Protein AF-A0A7S1DQE7-F1 (afdb_monomer)

Mean predicted aligned error: 17.87 Å

Radius of gyration: 30.28 Å; Cα contacts (8 Å, |Δi|>4): 80; chains: 1; bounding box: 98×53×82 Å

Sequence (177 aa):
MPSRPGGGSPPPPPAASGDNDQHPHKRKAGESAVDEQQQQQGCSDGQEGEAAVAEVGPVRVASVLNAELDRQHDECAAALEELATQRSTGALDAALSTIRRHFEYEEELLDRHLYPDLASGGAADGGMCGGFNADANMRTSHFADHSRIISAMEEKLAALRKGVEAEAGEASCGSGG

Foldseek 3Di:
DDDDDDDDDDDDDDDDDDDDDDDDDDDDDDDDDDDDDDDDDDPDDDDPPPPPLPPDDQDDDDDPPDPVLNVLSVVLSVLVVQCSVPVDLVSLVVSLVSLVVSLVVVLVVCCVPLVVCVVVVHDPPQDDDPNDRSPPVVSVVVNVVSVVVSVVSVVVSVVVVVVVVVVVVVVPPDDDD

Secondary structure (DSSP, 8-state):
--PPPPPPPPPPPPPP----------------------------------------PPP-PPP-S-HHHHHHHHHHHHHHHHHHHH--HHHHHHHHHHHHHHHHHHHHHHHHHT-HHHHTT-------BTTB---HHHHHHHHHHHHHHHHHHHHHHHHHHHHHHHHHHHTTS----

Nearest PDB structures (foldseek):
  1hmd-assembly1_A  TM=5.491E-01  e=1.669E+00  Themiste dyscritum

Solvent-accessible surface area (backbone atoms only — not comparable to full-atom values): 11774 Å² total; per-residue (Å²): 140,82,89,78,83,88,80,82,82,82,82,81,83,84,80,88,78,86,82,89,79,87,86,81,90,83,90,78,90,80,90,80,89,84,85,91,82,89,82,88,87,80,93,74,81,88,73,87,65,73,76,75,75,76,81,79,70,88,68,82,77,83,78,76,89,37,74,67,60,38,52,46,45,52,53,38,30,53,29,49,50,47,23,71,71,67,71,37,74,66,34,48,52,52,27,50,54,48,46,49,55,45,52,56,52,49,52,52,50,42,36,67,74,62,31,49,45,55,73,71,75,43,82,70,74,88,56,75,62,91,84,44,78,56,46,68,67,51,58,53,52,52,54,49,51,54,50,50,54,53,51,54,53,50,54,53,50,53,52,52,55,53,52,54,56,55,60,62,59,66,73,74,79,80,86,89,130

pLDDT: mean 73.22, std 20.95, range [38.75, 98.31]

Structure (mmCIF, N/CA/C/O backbone):
data_AF-A0A7S1DQE7-F1
#
_entry.id   AF-A0A7S1DQE7-F1
#
loop_
_atom_site.group_PDB
_atom_site.id
_atom_site.type_symbol
_atom_site.label_atom_id
_atom_site.label_alt_id
_atom_site.label_comp_id
_atom_site.label_asym_id
_atom_site.label_entity_id
_atom_site.label_seq_id
_atom_site.pdbx_PDB_ins_code
_atom_site.Cartn_x
_atom_site.Cartn_y
_atom_site.Cartn_z
_atom_site.occupancy
_atom_site.B_iso_or_equiv
_atom_site.auth_seq_id
_atom_site.auth_comp_id
_atom_site.auth_asym_id
_atom_site.auth_atom_id
_atom_site.pdbx_PDB_model_num
ATOM 1 N N . MET A 1 1 ? 56.346 20.154 -15.162 1.00 5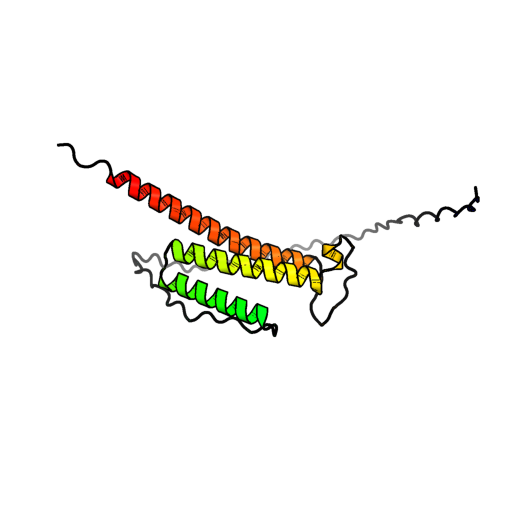2.31 1 MET A N 1
ATOM 2 C CA . MET A 1 1 ? 55.256 21.022 -15.648 1.00 52.31 1 MET A CA 1
ATOM 3 C C . MET A 1 1 ? 55.049 20.773 -17.135 1.00 52.31 1 MET A C 1
ATOM 5 O O . MET A 1 1 ? 55.938 21.126 -17.898 1.00 52.31 1 MET A O 1
ATOM 9 N N . PRO A 1 2 ? 53.946 20.136 -17.550 1.00 56.03 2 PRO A N 1
ATOM 10 C CA . PRO A 1 2 ? 53.491 20.193 -18.932 1.00 56.03 2 PRO A CA 1
ATOM 11 C C . PRO A 1 2 ? 52.238 21.072 -19.058 1.00 56.03 2 PRO A C 1
ATOM 13 O O . PRO A 1 2 ? 51.197 20.803 -18.458 1.00 56.03 2 PRO A O 1
ATOM 16 N N . SER A 1 3 ? 52.379 22.136 -19.844 1.00 55.56 3 SER A N 1
ATOM 17 C CA . SER A 1 3 ? 51.321 23.045 -20.281 1.00 55.56 3 SER A CA 1
ATOM 18 C C . SER A 1 3 ? 50.273 22.303 -21.115 1.00 55.56 3 SER A C 1
ATOM 20 O O . SER A 1 3 ? 50.630 21.594 -22.057 1.00 55.56 3 SER A O 1
ATOM 22 N N . ARG A 1 4 ? 48.981 22.495 -20.815 1.00 55.81 4 ARG A N 1
ATOM 23 C CA . ARG A 1 4 ? 47.881 22.126 -21.721 1.00 55.81 4 ARG A CA 1
ATOM 24 C C . ARG A 1 4 ? 47.351 23.373 -22.444 1.00 55.81 4 ARG A C 1
ATOM 26 O O . ARG A 1 4 ? 47.244 24.422 -21.810 1.00 55.81 4 ARG A O 1
ATOM 33 N N . PRO A 1 5 ? 47.050 23.266 -23.750 1.00 59.19 5 PRO A N 1
ATOM 34 C CA . PRO A 1 5 ? 46.593 24.372 -24.581 1.00 59.19 5 PRO A CA 1
ATOM 35 C C . PRO A 1 5 ? 45.097 24.654 -24.390 1.00 59.19 5 PRO A C 1
ATOM 37 O O . PRO A 1 5 ? 44.332 23.786 -23.968 1.00 59.19 5 PRO A O 1
ATOM 40 N N . GLY A 1 6 ? 44.716 25.896 -24.695 1.00 54.81 6 GLY A N 1
ATOM 41 C CA . GLY A 1 6 ? 43.388 26.459 -24.487 1.00 54.81 6 GLY A CA 1
ATOM 42 C C . GLY A 1 6 ? 42.266 25.748 -25.244 1.00 54.81 6 GLY A C 1
ATOM 43 O O . GLY A 1 6 ? 42.392 25.421 -26.422 1.00 54.81 6 GLY A O 1
ATOM 44 N N . GLY A 1 7 ? 41.148 25.563 -24.542 1.00 52.53 7 GLY A N 1
ATOM 45 C CA . GLY A 1 7 ? 39.843 25.260 -25.118 1.00 52.53 7 GLY A CA 1
ATOM 46 C C . GLY A 1 7 ? 39.039 26.552 -25.214 1.00 52.53 7 GLY A C 1
ATOM 47 O O . GLY A 1 7 ? 38.854 27.237 -24.210 1.00 52.53 7 GLY A O 1
ATOM 48 N N . GLY A 1 8 ? 38.634 26.907 -26.433 1.00 54.75 8 GLY A N 1
ATOM 49 C CA . GLY A 1 8 ? 37.815 28.079 -26.722 1.00 54.75 8 GLY A CA 1
ATOM 50 C C . GLY A 1 8 ? 36.423 27.992 -26.096 1.00 54.75 8 GLY A C 1
ATOM 51 O O . GLY A 1 8 ? 35.839 26.915 -25.984 1.00 54.75 8 GLY A O 1
ATOM 52 N N . SER A 1 9 ? 35.907 29.149 -25.693 1.00 66.69 9 SER A N 1
ATOM 53 C CA . SER A 1 9 ? 34.543 29.319 -25.198 1.00 66.69 9 SER A CA 1
ATOM 54 C C . SER A 1 9 ? 33.505 28.960 -26.273 1.00 66.69 9 SER A C 1
ATOM 56 O O . SER A 1 9 ? 33.704 29.311 -27.439 1.00 66.69 9 SER A O 1
ATOM 58 N N . PRO A 1 10 ? 32.384 28.312 -25.910 1.00 73.38 10 PRO A N 1
ATOM 59 C CA . PRO A 1 10 ? 31.273 28.093 -26.831 1.00 73.38 10 PRO A CA 1
ATOM 60 C C . PRO A 1 10 ? 30.532 29.411 -27.152 1.00 73.38 10 PRO A C 1
ATOM 62 O O . PRO A 1 10 ? 30.528 30.329 -26.325 1.00 73.38 10 PRO A O 1
ATOM 65 N N . PRO A 1 11 ? 29.905 29.525 -28.339 1.00 74.81 11 PRO A N 1
ATOM 66 C CA . PRO A 1 11 ? 29.109 30.692 -28.715 1.00 74.81 11 PRO A CA 1
ATOM 67 C C . PRO A 1 11 ? 27.781 30.774 -27.932 1.00 74.81 11 PRO A C 1
ATOM 69 O O . PRO A 1 11 ? 27.273 29.747 -27.475 1.00 74.81 11 PRO A O 1
ATOM 72 N N . PRO A 1 12 ? 27.200 31.981 -27.781 1.00 75.94 12 PRO A N 1
ATOM 73 C CA . PRO A 1 12 ? 25.931 32.184 -27.082 1.00 75.94 12 PRO A CA 1
ATOM 74 C C . PRO A 1 12 ? 24.7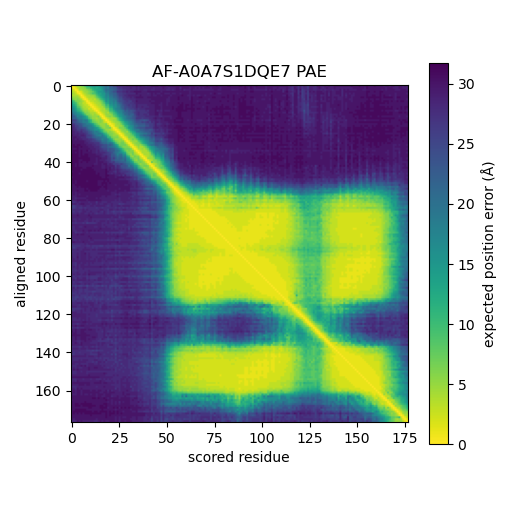23 31.645 -27.879 1.00 75.94 12 PRO A C 1
ATOM 76 O O . PRO A 1 12 ? 24.789 31.563 -29.109 1.00 75.94 12 PRO A O 1
ATOM 79 N N . PRO A 1 13 ? 23.604 31.313 -27.203 1.00 72.88 13 PRO A N 1
ATOM 80 C CA . PRO A 1 13 ? 22.373 30.882 -27.863 1.00 72.88 13 PRO A CA 1
ATOM 81 C C . PRO A 1 13 ? 21.687 32.036 -28.623 1.00 72.88 13 PRO A C 1
ATOM 83 O O . PRO A 1 13 ? 21.840 33.202 -28.243 1.00 72.88 13 PRO A O 1
ATOM 86 N N . PRO A 1 14 ? 20.909 31.737 -29.683 1.00 65.88 14 PRO A N 1
ATOM 87 C CA . PRO A 1 14 ? 20.171 32.745 -30.434 1.00 65.88 14 PRO A CA 1
ATOM 88 C C . PRO A 1 14 ? 19.017 33.349 -29.622 1.00 65.88 14 PRO A C 1
ATOM 90 O O . PRO A 1 14 ? 18.361 32.682 -28.823 1.00 65.88 14 PRO A O 1
ATOM 93 N N . ALA A 1 15 ? 18.785 34.640 -29.863 1.00 49.97 15 ALA A N 1
ATOM 94 C CA . ALA A 1 15 ? 17.770 35.460 -29.222 1.00 49.97 15 ALA A CA 1
ATOM 95 C C . ALA A 1 15 ? 16.341 34.970 -29.512 1.00 49.97 15 ALA A C 1
ATOM 97 O O . ALA A 1 15 ? 15.971 34.717 -30.659 1.00 49.97 15 ALA A O 1
ATOM 98 N N . ALA A 1 16 ? 15.525 34.919 -28.458 1.00 50.34 16 ALA A N 1
ATOM 99 C CA . ALA A 1 16 ? 14.080 34.791 -28.552 1.00 50.34 16 ALA A CA 1
ATOM 100 C C . ALA A 1 16 ? 13.5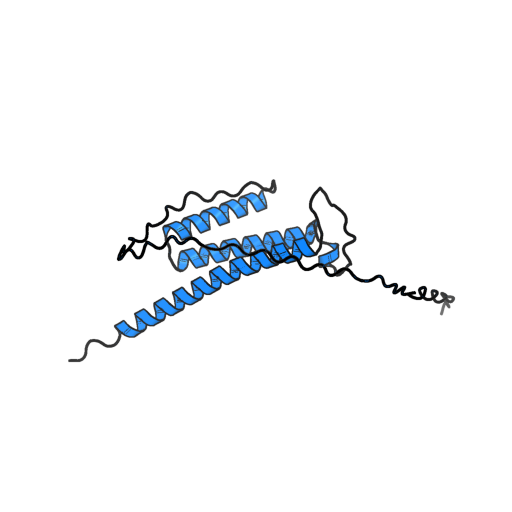03 35.992 -29.317 1.00 50.34 16 ALA A C 1
ATOM 102 O O . ALA A 1 16 ? 13.652 37.137 -28.892 1.00 50.34 16 ALA A O 1
ATOM 103 N N . SER A 1 17 ? 12.837 35.722 -30.438 1.00 53.78 17 SER A N 1
ATOM 104 C CA . SER A 1 17 ? 11.943 36.679 -31.087 1.00 53.78 17 SER A CA 1
ATOM 105 C C . SER A 1 17 ? 10.520 36.257 -30.765 1.00 53.78 17 SER A C 1
ATOM 107 O O . SER A 1 17 ? 10.066 35.199 -31.194 1.00 53.78 17 SER A O 1
ATOM 109 N N . GLY A 1 18 ? 9.860 37.060 -29.934 1.00 47.25 18 GLY A N 1
ATOM 110 C CA . GLY A 1 18 ? 8.419 37.008 -29.777 1.00 47.25 18 GLY A CA 1
ATOM 111 C C . GLY A 1 18 ? 7.752 37.578 -31.021 1.00 47.25 18 GLY A C 1
ATOM 112 O O . GLY A 1 18 ? 8.231 38.562 -31.579 1.00 47.25 18 GLY A O 1
ATOM 113 N N . ASP A 1 19 ? 6.638 36.973 -31.408 1.00 47.53 19 ASP A N 1
ATOM 114 C CA . ASP A 1 19 ? 5.695 37.578 -32.332 1.00 47.53 19 ASP A CA 1
ATOM 115 C C . ASP A 1 19 ? 4.305 37.486 -31.703 1.00 47.53 19 ASP A C 1
ATOM 117 O O . ASP A 1 19 ? 3.811 36.420 -31.329 1.00 47.53 19 ASP A O 1
ATOM 121 N N . ASN A 1 20 ? 3.770 38.671 -31.452 1.00 51.59 20 ASN A N 1
ATOM 122 C CA . ASN A 1 20 ? 2.508 38.970 -30.816 1.00 51.59 20 ASN A CA 1
ATOM 123 C C . ASN A 1 20 ? 1.641 39.554 -31.927 1.00 51.59 20 ASN A C 1
ATOM 125 O O . ASN A 1 20 ? 1.806 40.732 -32.232 1.00 51.59 20 ASN A O 1
ATOM 129 N N . ASP A 1 21 ? 0.736 38.766 -32.509 1.00 50.97 21 ASP A N 1
ATOM 130 C CA . ASP A 1 21 ? -0.254 39.293 -33.449 1.00 50.97 21 ASP A CA 1
ATOM 131 C C . ASP A 1 21 ? -1.670 38.778 -33.144 1.00 50.97 21 ASP A C 1
ATOM 133 O O . ASP A 1 21 ? -2.069 37.645 -33.407 1.00 50.97 21 ASP A O 1
ATOM 137 N N . GLN A 1 22 ? -2.386 39.659 -32.448 1.00 48.22 22 GLN A N 1
ATOM 138 C CA . GLN A 1 22 ? -3.785 40.047 -32.619 1.00 48.22 22 GLN A CA 1
ATOM 139 C C . GLN A 1 22 ? -4.609 39.280 -33.673 1.00 48.22 22 GLN A C 1
ATOM 141 O O . GLN A 1 22 ? -4.289 39.311 -34.853 1.00 48.22 22 GLN A O 1
ATOM 146 N N . HIS A 1 23 ? -5.810 38.818 -33.296 1.00 42.66 23 HIS A N 1
ATOM 147 C CA . HIS A 1 23 ? -7.024 39.156 -34.056 1.00 42.66 23 HIS A CA 1
ATOM 148 C C . HIS A 1 23 ? -8.312 39.050 -33.210 1.00 42.66 23 HIS A C 1
ATOM 150 O O . HIS A 1 23 ? -8.348 38.302 -32.231 1.00 42.66 23 HIS A O 1
ATOM 156 N N . PRO A 1 24 ? -9.370 39.819 -33.546 1.00 54.12 24 PRO A N 1
ATOM 157 C CA . PRO A 1 24 ? -10.388 40.226 -32.589 1.00 54.12 24 PRO A CA 1
ATOM 158 C C . PRO A 1 24 ? -11.819 39.733 -32.909 1.00 54.12 24 PRO A C 1
ATOM 160 O O . PRO A 1 24 ? -12.113 39.226 -33.984 1.00 54.12 24 PRO A O 1
ATOM 163 N N . HIS A 1 25 ? -12.717 39.988 -31.947 1.00 41.31 25 HIS A N 1
ATOM 164 C CA . HIS A 1 25 ? -14.184 40.110 -32.026 1.00 41.31 25 HIS A CA 1
ATOM 165 C C . HIS A 1 25 ? -15.018 38.983 -32.672 1.00 41.31 25 HIS A C 1
ATOM 167 O O . HIS A 1 25 ? -15.049 38.824 -33.888 1.00 41.31 25 HIS A O 1
ATOM 173 N N . LYS A 1 26 ? -15.929 38.403 -31.873 1.00 49.59 26 LYS A N 1
ATOM 174 C CA . LYS A 1 26 ? -17.373 38.362 -32.193 1.00 49.59 26 LYS A CA 1
ATOM 175 C C . LYS A 1 26 ? -18.202 37.998 -30.959 1.00 49.59 26 LYS A C 1
ATOM 177 O O . LYS A 1 26 ? -18.242 36.857 -30.518 1.00 49.59 26 LYS A O 1
ATOM 182 N N . ARG A 1 27 ? -18.890 39.008 -30.422 1.00 51.44 27 ARG A N 1
ATOM 183 C CA . ARG A 1 27 ? -20.041 38.848 -29.530 1.00 51.44 27 ARG A CA 1
ATOM 184 C C . ARG A 1 27 ? -21.235 38.439 -30.390 1.00 51.44 27 ARG A C 1
ATOM 186 O O . ARG A 1 27 ? -21.495 39.098 -31.397 1.00 51.44 27 ARG A O 1
ATOM 193 N N . LYS A 1 28 ? -21.998 37.433 -29.974 1.00 49.72 28 LYS A N 1
ATOM 194 C CA . LYS A 1 28 ? -23.401 37.328 -30.375 1.00 49.72 28 LYS A CA 1
ATOM 195 C C . LYS A 1 28 ? -24.220 36.819 -29.198 1.00 49.72 28 LYS A C 1
ATOM 197 O O . LYS A 1 28 ? -24.040 35.696 -28.745 1.00 49.72 28 LYS A O 1
ATOM 202 N N . ALA A 1 29 ? -25.054 37.722 -28.698 1.00 45.94 29 ALA A N 1
ATOM 203 C CA . ALA A 1 29 ? -26.150 37.443 -27.794 1.00 45.94 29 ALA A CA 1
ATOM 204 C C . ALA A 1 29 ? -27.163 36.508 -28.470 1.00 45.94 29 ALA A C 1
ATOM 206 O O . ALA A 1 29 ? -27.346 36.556 -29.690 1.00 45.94 29 ALA A O 1
ATOM 207 N N . GLY A 1 30 ? -27.816 35.691 -27.655 1.00 39.59 30 GLY A N 1
ATOM 208 C CA . GLY A 1 30 ? -28.917 34.823 -28.042 1.00 39.59 30 GLY A CA 1
ATOM 209 C C . GLY A 1 30 ? -29.654 34.376 -26.790 1.00 39.59 30 GLY A C 1
ATOM 210 O O . GLY A 1 30 ? -29.395 33.297 -26.273 1.00 39.59 30 GLY A O 1
ATOM 211 N N . GLU A 1 31 ? -30.515 35.254 -26.283 1.00 46.06 31 GLU A N 1
ATOM 212 C CA . GLU A 1 31 ? -31.580 34.924 -25.338 1.00 46.06 31 GLU A CA 1
ATOM 213 C C . GLU A 1 31 ? -32.556 33.922 -25.974 1.00 46.06 31 GLU A C 1
ATOM 215 O O . GLU A 1 31 ? -32.979 34.098 -27.118 1.00 46.06 31 GLU A O 1
ATOM 220 N N . SER A 1 32 ? -32.966 32.905 -25.218 1.00 40.19 32 SER A N 1
ATOM 221 C CA . SER A 1 32 ? -34.330 32.365 -25.263 1.00 40.19 32 SER A CA 1
ATOM 222 C C . SER A 1 32 ? -34.618 31.607 -23.974 1.00 40.19 32 SER A C 1
ATOM 224 O O . SER A 1 32 ? -33.985 30.603 -23.661 1.00 40.19 32 SER A O 1
ATOM 226 N N . ALA A 1 33 ? -35.565 32.164 -23.230 1.00 46.16 33 ALA A N 1
ATOM 227 C CA . ALA A 1 33 ? -36.211 31.602 -22.061 1.00 46.16 33 ALA A CA 1
ATOM 228 C C . ALA A 1 33 ? -37.347 30.647 -22.465 1.00 46.16 33 ALA A C 1
ATOM 230 O O . ALA A 1 33 ? -38.048 30.934 -23.433 1.00 46.16 33 ALA A O 1
ATOM 231 N N . VAL A 1 34 ? -37.523 29.573 -21.689 1.00 48.62 34 VAL A N 1
ATOM 232 C CA . VAL A 1 34 ? -38.774 28.865 -21.313 1.00 48.62 34 VAL A CA 1
ATOM 233 C C . VAL A 1 34 ? -38.340 27.806 -20.281 1.00 48.62 34 VAL A C 1
ATOM 235 O O . VAL A 1 34 ? -37.498 26.976 -20.603 1.00 48.62 34 VAL A O 1
ATOM 238 N N . ASP A 1 35 ? -38.572 27.936 -18.977 1.00 41.78 35 ASP A N 1
ATOM 239 C CA . ASP A 1 35 ? -39.809 28.004 -18.175 1.00 41.78 35 ASP A CA 1
ATOM 240 C C . ASP A 1 35 ? -40.445 26.629 -17.852 1.00 41.78 35 ASP A C 1
ATOM 242 O O . ASP A 1 35 ? -40.767 25.848 -18.741 1.00 41.78 35 ASP A O 1
ATOM 246 N N . GLU A 1 36 ? -40.531 26.397 -16.534 1.00 44.53 36 GLU A N 1
ATOM 247 C CA . GLU A 1 36 ? -41.373 25.514 -15.703 1.00 44.53 36 GLU A CA 1
ATOM 248 C C . GLU A 1 36 ? -41.708 24.057 -16.086 1.00 44.53 36 GLU A C 1
ATOM 250 O O . GLU A 1 36 ? -42.421 23.774 -17.040 1.00 44.53 36 GLU A O 1
ATOM 255 N N . GLN A 1 37 ? -41.354 23.128 -15.179 1.00 47.62 37 GLN A N 1
ATOM 256 C CA . GLN A 1 37 ? -42.299 22.393 -14.300 1.00 47.62 37 GLN A CA 1
ATOM 257 C C . GLN A 1 37 ? -41.500 21.453 -13.369 1.00 47.62 37 GLN A C 1
ATOM 259 O O . GLN A 1 37 ? -40.795 20.556 -13.814 1.00 47.62 37 GLN A O 1
ATOM 264 N N . GLN A 1 38 ? -41.382 21.762 -12.074 1.00 48.22 38 GLN A N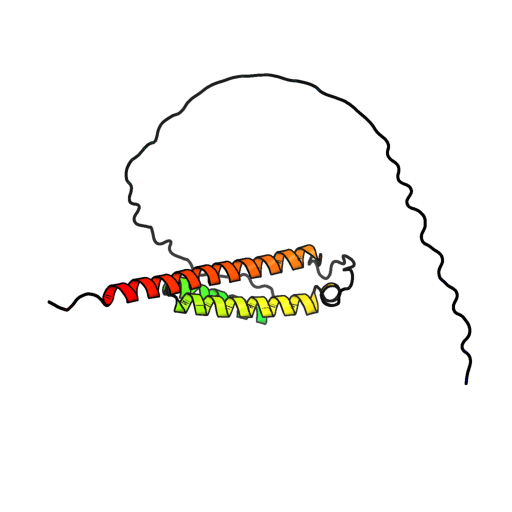 1
ATOM 265 C CA . GLN A 1 38 ? -42.219 21.219 -10.992 1.00 48.22 38 GLN A CA 1
ATOM 266 C C . GLN A 1 38 ? -42.395 19.690 -11.011 1.00 48.22 38 GLN A C 1
ATOM 268 O O . GLN A 1 38 ? -43.331 19.168 -11.606 1.00 48.22 38 GLN A O 1
ATOM 273 N N . GLN A 1 39 ? -41.594 18.996 -10.197 1.00 48.31 39 GLN A N 1
ATOM 274 C CA . GLN A 1 39 ? -42.119 17.890 -9.398 1.00 48.31 39 GLN A CA 1
ATOM 275 C C . GLN A 1 39 ? -41.439 17.872 -8.024 1.00 48.31 39 GLN A C 1
ATOM 277 O O . GLN A 1 39 ? -40.333 17.379 -7.831 1.00 48.31 39 GLN A O 1
ATOM 282 N N . GLN A 1 40 ? -42.128 18.501 -7.072 1.00 45.53 40 GLN A N 1
ATOM 283 C CA . GLN A 1 40 ? -42.016 18.199 -5.652 1.00 45.53 40 GLN A CA 1
ATOM 284 C C . GLN A 1 40 ? -42.519 16.768 -5.434 1.00 45.53 40 GLN A C 1
ATOM 286 O O . GLN A 1 40 ? -43.568 16.436 -5.976 1.00 45.53 40 GLN A O 1
ATOM 291 N N . GLN A 1 41 ? -41.834 15.973 -4.612 1.00 44.81 41 GLN A N 1
ATOM 292 C CA . GLN A 1 41 ? -42.409 15.220 -3.482 1.00 44.81 41 GLN A CA 1
ATOM 293 C C . GLN A 1 41 ? -41.474 14.094 -3.054 1.00 44.81 41 GLN A C 1
ATOM 295 O O . GLN A 1 41 ? -41.101 13.241 -3.852 1.00 44.81 41 GLN A O 1
ATOM 300 N N . GLY A 1 42 ? -41.148 14.081 -1.763 1.00 38.75 42 GLY A N 1
ATOM 301 C CA . GLY A 1 42 ? -40.471 12.952 -1.141 1.00 38.75 42 GLY A CA 1
ATOM 302 C C . GLY A 1 42 ? -39.738 13.274 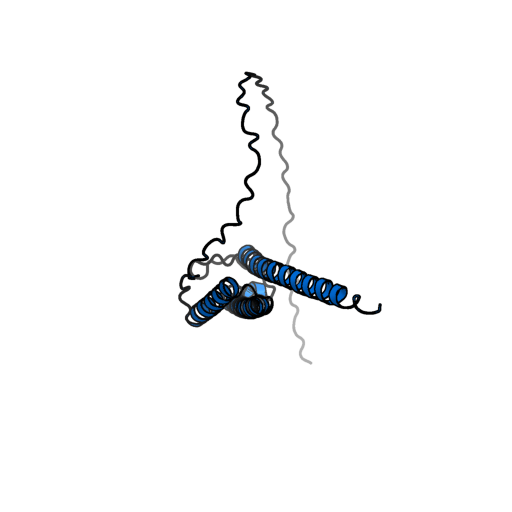0.151 1.00 38.75 42 GLY A C 1
ATOM 303 O O . GLY A 1 42 ? -38.644 12.767 0.357 1.00 38.75 42 GLY A O 1
ATOM 304 N N . CYS A 1 43 ? -40.312 14.103 1.027 1.00 43.75 43 CYS A N 1
ATOM 305 C CA . CYS A 1 43 ? -39.974 14.030 2.445 1.00 43.75 43 CYS A CA 1
ATOM 306 C C . CYS A 1 43 ? -40.604 12.726 2.949 1.00 43.75 43 CYS A C 1
ATOM 308 O O . CYS A 1 43 ? -41.822 12.648 3.105 1.00 43.75 43 CYS A O 1
ATOM 310 N N . SER A 1 44 ? -39.802 11.684 3.127 1.00 45.19 44 SER A N 1
ATOM 311 C CA . SER A 1 44 ? -40.214 10.493 3.861 1.00 45.19 44 SER A CA 1
ATOM 312 C C . SER A 1 44 ? -39.252 10.296 5.018 1.00 45.19 44 SER A C 1
ATOM 314 O O . SER A 1 44 ? -38.078 9.983 4.841 1.00 45.19 44 SER A O 1
ATOM 316 N N . ASP A 1 45 ? -39.802 10.621 6.183 1.00 43.12 45 ASP A N 1
ATOM 317 C CA . ASP A 1 45 ? -39.542 10.062 7.500 1.00 43.12 45 ASP A CA 1
ATOM 318 C C . ASP A 1 45 ? -38.745 8.752 7.516 1.00 43.12 45 ASP A C 1
ATOM 320 O O . ASP A 1 45 ? -39.098 7.780 6.850 1.00 43.12 45 ASP A O 1
ATOM 324 N N . GLY A 1 46 ? -37.739 8.732 8.392 1.00 49.28 46 GLY A N 1
ATOM 325 C CA . GLY A 1 46 ? -37.568 7.632 9.334 1.00 49.28 46 GLY A CA 1
ATOM 326 C C . GLY A 1 46 ? -37.403 6.248 8.728 1.00 49.28 46 GLY A C 1
ATOM 327 O O . GLY A 1 46 ? -38.224 5.367 8.964 1.00 49.28 46 GLY A O 1
ATOM 328 N N . GLN A 1 47 ? -36.282 6.018 8.053 1.00 43.72 47 GLN A N 1
ATOM 329 C CA . GLN A 1 47 ? -35.705 4.684 8.045 1.00 43.72 47 GLN A CA 1
ATOM 330 C C . GLN A 1 47 ? -34.333 4.789 8.695 1.00 43.72 47 GLN A C 1
ATOM 332 O O . GLN A 1 47 ? -33.350 5.175 8.062 1.00 43.72 47 GLN A O 1
ATOM 337 N N . GLU A 1 48 ? -34.293 4.483 9.994 1.00 48.28 48 GLU A N 1
ATOM 338 C CA . GLU A 1 48 ? -33.097 3.974 10.655 1.00 48.28 48 GLU A CA 1
ATOM 339 C C . GLU A 1 48 ? -32.712 2.706 9.892 1.00 48.28 48 GLU A C 1
ATOM 341 O O . GLU A 1 48 ? -33.148 1.597 10.191 1.00 48.28 48 GLU A O 1
ATOM 346 N N . GLY A 1 49 ? -32.001 2.907 8.784 1.00 42.28 49 GLY A N 1
ATOM 347 C CA . GLY A 1 49 ? -31.398 1.842 8.024 1.00 42.28 49 GLY A CA 1
ATOM 348 C C . GLY A 1 49 ? -30.364 1.233 8.939 1.00 42.28 49 GLY A C 1
ATOM 349 O O . GLY A 1 49 ? -29.281 1.793 9.100 1.00 42.28 49 GLY A O 1
ATOM 350 N N . GLU A 1 50 ? -30.738 0.119 9.566 1.00 51.28 50 GLU A N 1
ATOM 351 C CA . GLU A 1 50 ? -29.815 -0.906 10.020 1.00 51.28 50 GLU A CA 1
ATOM 352 C C . GLU A 1 50 ? -28.670 -0.929 9.007 1.00 51.28 50 GLU A C 1
ATOM 354 O O . GLU A 1 50 ? -28.903 -1.185 7.822 1.00 51.28 50 GLU A O 1
ATOM 359 N N . ALA A 1 51 ? -27.488 -0.472 9.431 1.00 53.94 51 ALA A N 1
ATOM 360 C CA . ALA A 1 51 ? -26.364 -0.277 8.537 1.00 53.94 51 ALA A CA 1
ATOM 361 C C . ALA A 1 51 ? -26.026 -1.646 7.959 1.00 53.94 51 ALA A C 1
ATOM 363 O O . ALA A 1 51 ? -25.366 -2.447 8.619 1.00 53.94 51 ALA A O 1
ATOM 364 N N . ALA A 1 52 ? -26.548 -1.925 6.762 1.00 52.78 52 ALA A N 1
ATOM 365 C CA . ALA A 1 52 ? -26.310 -3.163 6.061 1.00 52.78 52 ALA A CA 1
ATOM 366 C C . ALA A 1 52 ? -24.797 -3.289 5.957 1.00 52.78 52 ALA A C 1
ATOM 368 O O . ALA A 1 52 ? -24.132 -2.498 5.281 1.00 52.78 52 ALA A O 1
ATOM 369 N N . VAL A 1 53 ? -24.253 -4.229 6.721 1.00 58.91 53 VAL A N 1
ATOM 370 C CA . VAL A 1 53 ? -22.841 -4.548 6.689 1.00 58.91 53 VAL A CA 1
ATOM 371 C C . VAL A 1 53 ? -22.610 -5.079 5.286 1.00 58.91 53 VAL A C 1
ATOM 373 O O . VAL A 1 53 ? -23.009 -6.197 4.980 1.00 58.91 53 VAL A O 1
ATOM 376 N N . ALA A 1 54 ? -22.068 -4.240 4.404 1.00 62.66 54 ALA A N 1
ATOM 377 C CA . ALA A 1 54 ? -21.726 -4.666 3.062 1.00 62.66 54 ALA A CA 1
ATOM 378 C C . ALA A 1 54 ? -20.799 -5.878 3.198 1.00 62.66 54 ALA A C 1
ATOM 380 O O . ALA A 1 54 ? -19.723 -5.778 3.793 1.00 62.66 54 ALA A O 1
ATOM 381 N N . GLU A 1 55 ? -21.260 -7.025 2.707 1.00 64.19 55 GLU A N 1
ATOM 382 C CA . GLU A 1 55 ? -20.442 -8.223 2.576 1.00 64.19 55 GLU A CA 1
ATOM 383 C C . GLU A 1 55 ? -19.260 -7.858 1.674 1.00 64.19 55 GLU A C 1
ATOM 385 O O . GLU A 1 55 ? -19.422 -7.579 0.482 1.00 64.19 55 GLU A O 1
ATOM 390 N N . VAL A 1 56 ? -18.069 -7.779 2.266 1.00 70.19 56 VAL A N 1
ATOM 391 C CA . VAL A 1 56 ? -16.839 -7.531 1.519 1.00 70.19 56 VAL A CA 1
ATOM 392 C C . VAL A 1 56 ? -16.448 -8.861 0.890 1.00 70.19 56 VAL A C 1
ATOM 394 O O . VAL A 1 56 ? -16.060 -9.795 1.586 1.00 70.19 56 VAL A O 1
ATOM 397 N N . GLY A 1 57 ? -16.621 -8.965 -0.428 1.00 75.19 57 GLY A N 1
ATOM 398 C CA . GLY A 1 57 ? -16.176 -10.128 -1.192 1.00 75.19 57 GLY A CA 1
ATOM 399 C C . GLY A 1 57 ? -14.647 -10.286 -1.174 1.00 75.19 57 GLY A C 1
ATOM 400 O O . GLY A 1 57 ? -13.939 -9.363 -0.770 1.00 75.19 57 GLY A O 1
ATOM 401 N N . PRO A 1 58 ? -14.128 -11.437 -1.638 1.00 82.50 58 PRO A N 1
ATOM 402 C CA . PRO A 1 58 ? -12.692 -11.699 -1.655 1.00 82.50 58 PRO A CA 1
ATOM 403 C C . PRO A 1 58 ? -11.949 -10.647 -2.484 1.00 82.50 58 PRO A C 1
ATOM 405 O O . PRO A 1 58 ? -12.365 -10.313 -3.601 1.00 82.50 58 PRO A O 1
ATOM 408 N N . VAL A 1 59 ? -10.835 -10.154 -1.950 1.00 86.44 59 VAL A N 1
ATOM 409 C CA . VAL A 1 59 ? -9.987 -9.165 -2.616 1.00 86.44 59 VAL A CA 1
ATOM 410 C C . VAL A 1 59 ? -9.064 -9.917 -3.567 1.00 86.44 59 VAL A C 1
ATOM 412 O O . VAL A 1 59 ? -8.313 -10.800 -3.166 1.00 86.44 59 VAL A O 1
ATOM 415 N N . ARG A 1 60 ? -9.121 -9.594 -4.861 1.00 87.12 60 ARG A N 1
ATOM 416 C CA . ARG A 1 60 ? -8.242 -10.192 -5.874 1.00 87.12 60 ARG A CA 1
ATOM 417 C C . ARG A 1 60 ? -7.567 -9.102 -6.680 1.00 87.12 60 ARG A C 1
ATOM 419 O O . ARG A 1 60 ? -8.244 -8.242 -7.241 1.00 87.12 60 ARG A O 1
ATOM 426 N N . VAL A 1 61 ? -6.247 -9.183 -6.767 1.00 89.19 61 VAL A N 1
ATOM 427 C CA . VAL A 1 61 ? -5.426 -8.288 -7.581 1.00 89.19 61 VAL A CA 1
ATOM 428 C C . VAL A 1 61 ? -5.002 -9.037 -8.843 1.00 89.19 61 VAL A C 1
ATOM 430 O O . VAL A 1 61 ? -4.723 -10.235 -8.805 1.00 89.19 61 VAL A O 1
ATOM 433 N N . ALA A 1 62 ? -5.022 -8.358 -9.988 1.00 91.44 62 ALA A N 1
ATOM 434 C CA . ALA A 1 62 ? -4.560 -8.946 -11.240 1.00 91.44 62 ALA A CA 1
ATOM 435 C C . ALA A 1 62 ? -3.029 -9.086 -11.235 1.00 91.44 62 ALA A C 1
ATOM 437 O O . ALA A 1 62 ? -2.332 -8.207 -10.733 1.00 91.44 62 ALA A O 1
ATOM 438 N N . SER A 1 63 ? -2.515 -10.167 -11.831 1.00 93.44 63 SER A N 1
ATOM 439 C CA . SER A 1 63 ? -1.067 -10.360 -11.974 1.00 93.44 63 SER A CA 1
ATOM 440 C C . SER A 1 63 ? -0.453 -9.285 -12.873 1.00 93.44 63 SER A C 1
ATOM 442 O O . SER A 1 63 ? -0.993 -8.965 -13.936 1.00 93.44 63 SER A O 1
ATOM 444 N N . VAL A 1 64 ? 0.708 -8.778 -12.460 1.00 92.69 64 VAL A N 1
ATOM 445 C CA . VAL A 1 64 ? 1.535 -7.812 -13.198 1.00 92.69 64 VAL A CA 1
ATOM 446 C C . VAL A 1 64 ? 2.735 -8.476 -13.879 1.00 92.69 64 VAL A C 1
ATOM 448 O O . VAL A 1 64 ? 3.662 -7.801 -14.321 1.00 92.69 64 VAL A O 1
ATOM 451 N N . LEU A 1 65 ? 2.721 -9.811 -13.989 1.00 92.69 65 LEU A N 1
ATOM 452 C CA . LEU A 1 65 ? 3.775 -10.624 -14.610 1.00 92.69 65 LEU A CA 1
ATOM 453 C C . LEU A 1 65 ? 5.158 -10.457 -13.953 1.00 92.69 65 LEU A C 1
ATOM 455 O O . LEU A 1 65 ? 6.188 -10.752 -14.562 1.00 92.69 65 LEU A O 1
ATOM 459 N N . ASN A 1 66 ? 5.179 -10.027 -12.693 1.00 93.06 66 ASN A N 1
ATOM 460 C CA . ASN A 1 66 ? 6.353 -10.013 -11.836 1.00 93.06 66 ASN A CA 1
ATOM 461 C C . ASN A 1 66 ? 6.027 -10.844 -10.595 1.00 93.06 66 ASN A C 1
ATOM 463 O O . ASN A 1 66 ? 5.208 -10.438 -9.779 1.00 93.06 66 ASN A O 1
ATOM 467 N N . ALA A 1 67 ? 6.680 -11.999 -10.457 1.00 95.44 67 ALA A N 1
ATOM 468 C CA . ALA A 1 67 ? 6.353 -12.973 -9.416 1.00 95.44 67 ALA A CA 1
ATOM 469 C C . ALA A 1 67 ? 6.484 -12.419 -7.987 1.00 95.44 67 ALA A C 1
ATOM 471 O O . ALA A 1 67 ? 5.757 -12.853 -7.098 1.00 95.44 67 ALA A O 1
ATOM 472 N N . GLU A 1 68 ? 7.398 -11.474 -7.759 1.00 96.56 68 GLU A N 1
ATOM 473 C CA . GLU A 1 68 ? 7.574 -10.864 -6.441 1.00 96.56 68 GLU A CA 1
ATOM 474 C C . GLU A 1 68 ? 6.499 -9.808 -6.161 1.00 96.56 68 GLU A C 1
ATOM 476 O O . GLU A 1 68 ? 5.948 -9.796 -5.063 1.00 96.56 68 GLU A O 1
ATOM 481 N N . LEU A 1 69 ? 6.139 -8.979 -7.149 1.00 95.75 69 LEU A N 1
ATOM 482 C CA . LEU A 1 69 ? 5.014 -8.046 -7.006 1.00 95.75 69 LEU A CA 1
ATOM 483 C C . LEU A 1 69 ? 3.686 -8.792 -6.851 1.00 95.75 69 LEU A C 1
ATOM 485 O O . LEU A 1 69 ? 2.896 -8.445 -5.983 1.00 95.75 69 LEU A O 1
ATOM 489 N N . ASP A 1 70 ? 3.473 -9.864 -7.614 1.00 97.25 70 ASP A N 1
ATOM 490 C CA . ASP A 1 70 ? 2.278 -10.705 -7.503 1.00 97.25 70 ASP A CA 1
ATOM 491 C C . ASP A 1 70 ? 2.162 -11.332 -6.107 1.00 97.25 70 ASP A C 1
ATOM 493 O O . ASP A 1 70 ? 1.100 -11.281 -5.490 1.00 97.25 70 ASP A O 1
ATOM 497 N N . ARG A 1 71 ? 3.273 -11.839 -5.554 1.00 97.75 71 ARG A N 1
ATOM 498 C CA . ARG A 1 71 ? 3.313 -12.334 -4.171 1.00 97.75 71 ARG A CA 1
ATOM 499 C C . ARG A 1 71 ? 2.944 -11.243 -3.165 1.00 97.75 71 ARG A C 1
ATOM 501 O O . ARG A 1 71 ? 2.181 -11.498 -2.237 1.00 97.75 71 ARG A O 1
ATOM 508 N N . GLN A 1 72 ? 3.482 -10.035 -3.323 1.00 97.88 72 GLN A N 1
ATOM 509 C CA . GLN A 1 72 ? 3.169 -8.921 -2.425 1.00 97.88 72 GLN A CA 1
ATOM 510 C C . GLN A 1 72 ? 1.717 -8.444 -2.567 1.00 97.88 72 GLN A C 1
ATOM 512 O O . GLN A 1 72 ? 1.104 -8.083 -1.562 1.00 97.88 72 GLN A O 1
ATOM 517 N N . HIS A 1 73 ? 1.137 -8.490 -3.769 1.00 98.12 73 HIS A N 1
ATOM 518 C CA . HIS A 1 73 ? -0.283 -8.223 -3.982 1.00 98.12 73 HIS A CA 1
ATOM 519 C C . HIS A 1 73 ? -1.169 -9.230 -3.244 1.00 98.12 73 HIS A C 1
ATOM 521 O O . HIS A 1 73 ? -2.130 -8.819 -2.592 1.00 98.12 73 HIS A O 1
ATOM 527 N N . ASP A 1 74 ? -0.828 -10.520 -3.287 1.00 96.88 74 ASP A N 1
ATOM 528 C CA . ASP A 1 74 ? -1.541 -11.558 -2.534 1.00 96.88 74 ASP A CA 1
ATOM 529 C C . ASP A 1 74 ? -1.429 -11.326 -1.016 1.00 96.88 74 ASP A C 1
ATOM 531 O O . ASP A 1 74 ? -2.417 -11.439 -0.288 1.00 96.88 74 ASP A O 1
ATOM 535 N N . GLU A 1 75 ? -0.248 -10.932 -0.527 1.00 97.75 75 GLU A N 1
ATOM 536 C CA . GLU A 1 75 ? -0.035 -10.571 0.883 1.00 97.75 75 GLU A CA 1
ATOM 537 C C . GLU A 1 75 ? -0.874 -9.343 1.293 1.00 97.75 75 GLU A C 1
ATOM 539 O O . GLU A 1 75 ? -1.476 -9.335 2.371 1.00 97.75 75 GLU A O 1
ATOM 544 N N . CYS A 1 76 ? -0.967 -8.321 0.434 1.00 97.88 76 CYS A N 1
ATOM 545 C CA . CYS A 1 76 ? -1.816 -7.148 0.662 1.00 97.88 76 CYS A CA 1
ATOM 546 C C . CYS A 1 76 ? -3.306 -7.511 0.662 1.00 97.88 76 CYS A C 1
ATOM 548 O O . CYS A 1 76 ? -4.045 -7.056 1.537 1.00 97.88 76 CYS A O 1
ATOM 550 N N . ALA A 1 77 ? -3.749 -8.341 -0.286 1.00 96.50 77 ALA A N 1
ATOM 551 C CA . ALA A 1 77 ? -5.127 -8.810 -0.367 1.00 96.50 77 ALA A CA 1
ATOM 552 C C . ALA A 1 77 ? -5.526 -9.573 0.903 1.00 96.50 77 ALA A C 1
ATOM 554 O O . ALA A 1 77 ? -6.532 -9.235 1.524 1.00 96.50 77 ALA A O 1
ATOM 555 N N . ALA A 1 78 ? -4.686 -10.509 1.356 1.00 96.25 78 ALA A N 1
ATOM 556 C CA . ALA A 1 78 ? -4.916 -11.254 2.592 1.00 96.25 78 ALA A CA 1
ATOM 557 C C . ALA A 1 78 ? -4.998 -10.334 3.824 1.00 96.25 78 ALA A C 1
ATOM 559 O O . ALA A 1 78 ? -5.869 -10.506 4.675 1.00 96.25 78 ALA A O 1
ATOM 560 N N . ALA A 1 79 ? -4.133 -9.318 3.917 1.00 96.75 79 ALA A N 1
ATOM 561 C CA . ALA A 1 79 ? -4.169 -8.372 5.031 1.00 96.75 79 ALA A CA 1
ATOM 562 C C . ALA A 1 79 ? -5.438 -7.494 5.027 1.00 96.75 79 ALA A C 1
ATOM 564 O O . ALA A 1 79 ? -5.984 -7.185 6.089 1.00 96.75 79 ALA A O 1
ATOM 565 N N . LEU A 1 80 ? -5.935 -7.113 3.846 1.00 96.38 80 LEU A N 1
ATOM 566 C CA . LEU A 1 80 ? -7.193 -6.376 3.699 1.00 96.38 80 LEU A CA 1
ATOM 567 C C . LEU A 1 80 ? -8.420 -7.243 4.014 1.00 96.38 80 LEU A C 1
ATOM 569 O O . LEU A 1 80 ? -9.365 -6.749 4.629 1.00 96.38 80 LEU A O 1
ATOM 573 N N . GLU A 1 81 ? -8.402 -8.525 3.652 1.00 95.62 81 GLU A N 1
ATOM 574 C CA . GLU A 1 81 ? -9.442 -9.490 4.034 1.00 95.62 81 GLU A CA 1
ATOM 575 C C . GLU A 1 81 ? -9.476 -9.712 5.553 1.00 95.62 81 GLU A C 1
ATOM 577 O O . GLU A 1 81 ? -10.550 -9.706 6.165 1.00 95.62 81 GLU A O 1
ATOM 582 N N . GLU A 1 82 ? -8.308 -9.822 6.189 1.00 95.12 82 GLU A N 1
ATOM 583 C CA . GLU A 1 82 ? -8.204 -9.922 7.646 1.00 95.12 82 GLU A CA 1
ATOM 584 C C . GLU A 1 82 ? -8.740 -8.655 8.329 1.00 95.12 82 GLU A C 1
ATOM 586 O O . GLU A 1 82 ? -9.502 -8.735 9.294 1.00 95.12 82 GLU A O 1
ATOM 591 N N . LEU A 1 83 ? -8.417 -7.471 7.797 1.00 95.81 83 LEU A N 1
ATOM 592 C CA . LEU A 1 83 ? -8.982 -6.204 8.264 1.00 95.81 83 LEU A CA 1
ATOM 593 C C . LEU A 1 83 ? -10.508 -6.165 8.110 1.00 95.81 83 LEU A C 1
ATOM 595 O O . LEU A 1 83 ? -11.204 -5.757 9.043 1.00 95.81 83 LEU A O 1
ATOM 599 N N . ALA A 1 84 ? -11.040 -6.604 6.969 1.00 94.25 84 ALA A N 1
ATOM 600 C CA . ALA A 1 84 ? -12.480 -6.655 6.733 1.00 94.25 84 ALA A CA 1
ATOM 601 C C . ALA A 1 84 ? -13.196 -7.602 7.713 1.00 94.25 84 ALA A C 1
ATOM 603 O O . ALA A 1 84 ? -14.321 -7.302 8.130 1.00 94.25 84 ALA A O 1
ATOM 604 N N . THR A 1 85 ? -12.521 -8.688 8.108 1.00 93.38 85 THR A N 1
ATOM 605 C CA . THR A 1 85 ? -13.013 -9.716 9.035 1.00 93.38 85 THR A CA 1
ATOM 606 C C . THR A 1 85 ? -12.944 -9.261 10.493 1.00 93.38 85 THR A C 1
ATOM 608 O O . THR A 1 85 ? -13.959 -9.259 11.187 1.00 93.38 85 THR A O 1
ATOM 611 N N . GLN A 1 86 ? -11.768 -8.854 10.977 1.00 94.06 86 GLN A N 1
ATOM 612 C CA . GLN A 1 86 ? -11.573 -8.513 12.390 1.00 94.06 86 GLN A CA 1
ATOM 613 C C . GLN A 1 86 ? -12.074 -7.118 12.751 1.00 94.06 86 GLN A C 1
ATOM 615 O O . GLN A 1 86 ? -12.464 -6.886 13.895 1.00 94.06 86 GLN A O 1
ATOM 620 N N . ARG A 1 87 ? -11.984 -6.165 11.811 1.00 93.75 87 ARG A N 1
ATOM 621 C CA . ARG A 1 87 ? -12.320 -4.741 12.008 1.00 93.75 87 ARG A CA 1
ATOM 622 C C . ARG A 1 87 ? -11.705 -4.141 13.274 1.00 93.75 87 ARG A C 1
ATOM 624 O O . ARG A 1 87 ? -12.302 -3.297 13.940 1.00 93.75 87 ARG A O 1
ATOM 631 N N . SER A 1 88 ? -10.501 -4.594 13.607 1.00 94.81 88 SER A N 1
ATOM 632 C CA . SER A 1 88 ? -9.784 -4.215 14.816 1.00 94.81 88 SER A CA 1
ATOM 633 C C . SER A 1 88 ? -8.676 -3.212 14.497 1.00 94.81 88 SER A C 1
ATOM 635 O O . SER A 1 88 ? -8.139 -3.177 13.388 1.00 94.81 88 SER A O 1
ATOM 637 N N . THR A 1 89 ? -8.281 -2.415 15.492 1.00 96.06 89 THR A N 1
ATOM 638 C CA . THR A 1 89 ? -7.123 -1.515 15.369 1.00 96.06 89 THR A CA 1
ATOM 639 C C . THR A 1 89 ? -5.846 -2.286 15.019 1.00 96.06 89 THR A C 1
ATOM 641 O O . THR A 1 89 ? -5.036 -1.794 14.241 1.00 96.06 89 THR A O 1
ATOM 644 N N . GLY A 1 90 ? -5.679 -3.501 15.557 1.00 96.44 90 GLY A N 1
ATOM 645 C CA . GLY A 1 90 ? -4.529 -4.360 15.260 1.00 96.44 90 GLY A CA 1
ATOM 646 C C . GLY A 1 90 ? -4.508 -4.848 13.810 1.00 96.44 90 GLY A C 1
ATOM 647 O O . GLY A 1 90 ? -3.462 -4.799 13.172 1.00 96.44 90 GLY A O 1
ATOM 648 N N . ALA A 1 91 ? -5.659 -5.244 13.261 1.00 96.50 91 ALA A N 1
ATOM 649 C CA . ALA A 1 91 ? -5.752 -5.647 11.859 1.00 96.50 91 ALA A CA 1
ATOM 650 C C . ALA A 1 91 ? -5.503 -4.468 10.903 1.00 96.50 91 ALA A C 1
ATOM 652 O O . ALA A 1 91 ? -4.873 -4.645 9.863 1.00 96.50 91 ALA A O 1
ATOM 653 N N . LEU A 1 92 ? -5.931 -3.252 11.270 1.00 97.81 92 LEU A N 1
ATOM 654 C CA . LEU A 1 92 ? -5.656 -2.047 10.477 1.00 97.81 92 LEU A CA 1
ATOM 655 C C . LEU A 1 92 ? -4.161 -1.704 10.471 1.00 97.81 92 LEU A C 1
ATOM 657 O O . LEU A 1 92 ? -3.620 -1.367 9.422 1.00 97.81 92 LEU A O 1
ATOM 661 N N . ASP A 1 93 ? -3.500 -1.812 11.625 1.00 97.88 93 ASP A N 1
ATOM 662 C CA . ASP A 1 93 ? -2.053 -1.600 11.763 1.00 97.88 93 ASP A CA 1
ATOM 663 C C . ASP A 1 93 ? -1.258 -2.623 10.931 1.00 97.88 93 ASP A C 1
ATOM 665 O O . ASP A 1 93 ? -0.362 -2.249 10.173 1.00 97.88 93 ASP A O 1
ATOM 669 N N . ALA A 1 94 ? -1.655 -3.901 10.980 1.00 97.56 94 ALA A N 1
ATOM 670 C CA . ALA A 1 94 ? -1.047 -4.962 10.179 1.00 97.56 94 ALA A CA 1
ATOM 671 C C . ALA A 1 94 ? -1.233 -4.737 8.668 1.00 97.56 94 ALA A C 1
ATOM 673 O O . ALA A 1 94 ? -0.266 -4.828 7.910 1.00 97.56 94 ALA A O 1
ATOM 674 N N . ALA A 1 95 ? -2.446 -4.389 8.223 1.00 98.12 95 ALA A N 1
ATOM 675 C CA . ALA A 1 95 ? -2.714 -4.072 6.821 1.00 98.12 95 ALA A CA 1
ATOM 676 C C . ALA A 1 95 ? -1.897 -2.866 6.338 1.00 98.12 95 ALA A C 1
ATOM 678 O O . ALA A 1 95 ? -1.292 -2.924 5.268 1.00 98.12 95 ALA A O 1
ATOM 679 N N . LEU A 1 96 ? -1.816 -1.805 7.149 1.00 98.25 96 LEU A N 1
ATOM 680 C CA . LEU A 1 96 ? -1.005 -0.625 6.852 1.00 98.25 96 LEU A CA 1
ATOM 681 C C . LEU A 1 96 ? 0.480 -0.980 6.708 1.00 98.25 96 LEU A C 1
ATOM 683 O O . LEU A 1 96 ? 1.124 -0.542 5.756 1.00 98.25 96 LEU A O 1
ATOM 687 N N . SER A 1 97 ? 1.024 -1.783 7.626 1.00 98.25 97 SER A N 1
ATOM 688 C CA . SER A 1 97 ? 2.421 -2.222 7.566 1.00 98.25 97 SER A CA 1
ATOM 689 C C . SER A 1 97 ? 2.720 -3.009 6.285 1.00 98.25 97 SER A C 1
ATOM 691 O O . SER A 1 97 ? 3.728 -2.748 5.625 1.00 98.25 97 SER A O 1
ATOM 693 N N . THR A 1 98 ? 1.826 -3.922 5.896 1.00 98.31 98 THR A N 1
ATOM 694 C CA . THR A 1 98 ? 1.966 -4.719 4.671 1.00 98.31 98 THR A CA 1
ATOM 695 C C . THR A 1 98 ? 1.918 -3.852 3.415 1.00 98.31 98 THR A C 1
ATOM 697 O O . THR A 1 98 ? 2.818 -3.954 2.581 1.00 98.31 98 THR A O 1
ATOM 700 N N . ILE A 1 99 ? 0.922 -2.968 3.307 1.00 98.12 99 ILE A N 1
ATOM 701 C CA . ILE A 1 99 ? 0.740 -2.081 2.148 1.00 98.12 99 ILE A CA 1
ATOM 702 C C . ILE A 1 99 ? 1.916 -1.113 2.009 1.00 98.12 99 ILE A C 1
ATOM 704 O O . ILE A 1 99 ? 2.430 -0.926 0.910 1.00 98.12 99 ILE A O 1
ATOM 708 N N . ARG A 1 100 ? 2.400 -0.542 3.119 1.00 98.25 100 ARG A N 1
ATOM 709 C CA . ARG A 1 100 ? 3.566 0.350 3.099 1.00 98.25 100 ARG A CA 1
ATOM 710 C C . ARG A 1 100 ? 4.806 -0.349 2.550 1.00 98.25 100 ARG A C 1
ATOM 712 O O . ARG A 1 100 ? 5.451 0.188 1.658 1.00 98.25 100 ARG A O 1
ATOM 719 N N . ARG A 1 101 ? 5.117 -1.550 3.049 1.00 98.06 101 ARG A N 1
ATOM 720 C CA . ARG A 1 101 ? 6.271 -2.327 2.569 1.00 98.06 101 ARG A CA 1
ATOM 721 C C . ARG A 1 101 ? 6.166 -2.624 1.072 1.00 98.06 101 ARG A C 1
ATOM 723 O O . ARG A 1 101 ? 7.177 -2.590 0.379 1.00 98.06 101 ARG A O 1
ATOM 730 N N . HIS A 1 102 ? 4.963 -2.936 0.592 1.00 97.94 102 HIS A N 1
ATOM 731 C CA . HIS A 1 102 ? 4.723 -3.180 -0.825 1.00 97.94 102 HIS A CA 1
ATOM 732 C C . HIS A 1 102 ? 4.984 -1.926 -1.675 1.00 97.94 102 HIS A C 1
ATOM 734 O O . HIS A 1 102 ? 5.762 -1.999 -2.623 1.00 97.94 102 HIS A O 1
ATOM 740 N N . PHE A 1 103 ? 4.423 -0.773 -1.293 1.00 97.81 103 PHE A N 1
ATOM 741 C CA . PHE A 1 103 ? 4.651 0.486 -2.009 1.00 97.81 103 PHE A CA 1
ATOM 742 C C . PHE A 1 103 ? 6.125 0.898 -2.008 1.00 97.81 103 PHE A C 1
ATOM 744 O O . PHE A 1 103 ? 6.646 1.255 -3.056 1.00 97.81 103 PHE A O 1
ATOM 751 N N . GLU A 1 104 ? 6.832 0.778 -0.882 1.00 96.94 104 GLU A N 1
ATOM 752 C CA . GLU A 1 104 ? 8.273 1.071 -0.819 1.00 96.94 104 GLU A CA 1
ATOM 753 C C . GLU A 1 104 ? 9.082 0.197 -1.794 1.00 96.94 104 GLU A C 1
ATOM 755 O O . GLU A 1 104 ? 9.960 0.695 -2.501 1.00 96.94 104 GLU A O 1
ATOM 760 N N . TYR A 1 105 ? 8.764 -1.101 -1.868 1.00 95.94 105 TYR A N 1
ATOM 761 C CA . TYR A 1 105 ? 9.424 -2.026 -2.788 1.00 95.94 105 TYR A CA 1
ATOM 762 C C . TYR A 1 105 ? 9.128 -1.696 -4.257 1.00 95.94 105 TYR A C 1
ATOM 764 O O . TYR A 1 105 ? 10.041 -1.694 -5.087 1.00 95.94 105 TYR A O 1
ATOM 772 N N . GLU A 1 106 ? 7.864 -1.425 -4.590 1.00 95.44 106 GLU A N 1
ATOM 773 C CA . GLU A 1 106 ? 7.457 -1.075 -5.950 1.00 95.44 106 GLU A CA 1
ATOM 774 C C . GLU A 1 106 ? 8.084 0.251 -6.392 1.00 95.44 106 GLU A C 1
ATOM 776 O O . GLU A 1 106 ? 8.674 0.314 -7.468 1.00 95.44 106 GLU A O 1
ATOM 781 N N . GLU A 1 107 ? 8.046 1.286 -5.553 1.00 94.50 107 GLU A N 1
ATOM 782 C CA . GLU A 1 107 ? 8.646 2.588 -5.852 1.00 94.50 107 GLU A CA 1
ATOM 783 C C . GLU A 1 107 ? 10.153 2.474 -6.119 1.00 94.50 107 GLU A C 1
ATOM 785 O O . GLU A 1 107 ? 10.644 3.027 -7.106 1.00 94.50 107 GLU A O 1
ATOM 790 N N . GLU A 1 108 ? 10.885 1.695 -5.312 1.00 93.00 108 GLU A N 1
ATOM 791 C CA . GLU A 1 108 ? 12.313 1.431 -5.531 1.00 93.00 108 GLU A CA 1
ATOM 792 C C . GLU A 1 108 ? 12.561 0.688 -6.855 1.00 93.00 108 GLU A C 1
ATOM 794 O O . GLU A 1 108 ? 13.504 0.996 -7.596 1.00 93.00 108 GLU A O 1
ATOM 799 N N . LEU A 1 109 ? 11.718 -0.297 -7.174 1.00 91.50 109 LEU A N 1
ATOM 800 C CA . LEU A 1 109 ? 11.807 -1.062 -8.414 1.00 91.50 109 LEU A CA 1
ATOM 801 C C . LEU A 1 109 ? 11.553 -0.167 -9.636 1.00 91.50 109 LEU A C 1
ATOM 803 O O . LEU A 1 109 ? 12.305 -0.226 -10.615 1.00 91.50 109 LEU A O 1
ATOM 807 N N . LEU A 1 110 ? 10.525 0.679 -9.573 1.00 89.31 110 LEU A N 1
ATOM 808 C CA . LEU 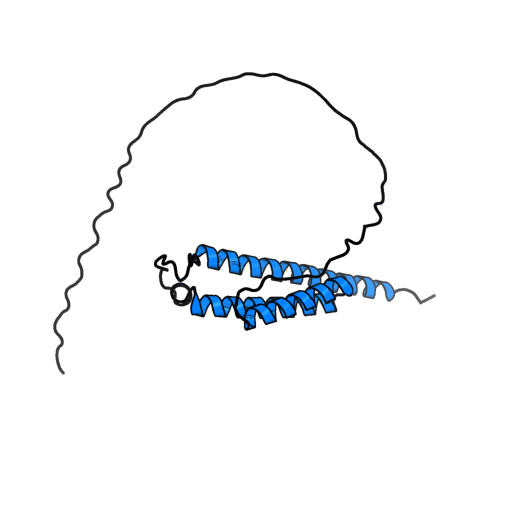A 1 110 ? 10.171 1.622 -10.629 1.00 89.31 110 LEU A CA 1
ATOM 809 C C . LEU A 1 110 ? 11.263 2.680 -10.817 1.00 89.31 110 LEU A C 1
ATOM 811 O O . LEU A 1 110 ? 11.654 2.950 -11.953 1.00 89.31 110 LEU A O 1
ATOM 815 N N . ASP A 1 111 ? 11.822 3.222 -9.736 1.00 88.00 111 ASP A N 1
ATOM 816 C CA . ASP A 1 111 ? 12.942 4.166 -9.807 1.00 88.00 111 ASP A CA 1
ATOM 817 C C . ASP A 1 111 ? 14.175 3.547 -10.462 1.00 88.00 111 ASP A C 1
ATOM 819 O O . ASP A 1 111 ? 14.828 4.178 -11.295 1.00 88.00 111 ASP A O 1
ATOM 823 N N . ARG A 1 112 ? 14.471 2.285 -10.139 1.00 86.44 112 ARG A N 1
ATOM 824 C CA . ARG A 1 112 ? 15.623 1.575 -10.699 1.00 86.44 112 ARG A CA 1
ATOM 825 C C . ARG A 1 112 ? 15.463 1.256 -12.185 1.00 86.44 112 ARG A C 1
ATOM 827 O O . ARG A 1 112 ? 16.454 1.297 -12.913 1.00 86.44 112 ARG A O 1
ATOM 834 N N . HIS A 1 113 ? 14.266 0.866 -12.622 1.00 82.38 113 HIS A N 1
ATOM 835 C CA . HIS A 1 113 ? 14.079 0.247 -13.939 1.00 82.38 113 HIS A CA 1
ATOM 836 C C . HIS A 1 113 ? 13.313 1.100 -14.947 1.00 82.38 113 HIS A C 1
ATOM 838 O O . HIS A 1 113 ? 13.553 0.955 -16.144 1.00 82.38 113 HIS A O 1
ATOM 844 N N . LEU A 1 114 ? 12.414 1.973 -14.493 1.00 79.19 114 LEU A N 1
ATOM 845 C CA . LEU A 1 114 ? 11.580 2.807 -15.362 1.00 79.19 114 LEU A CA 1
ATOM 846 C C . LEU A 1 114 ? 11.926 4.292 -15.290 1.00 79.19 114 LEU A C 1
ATOM 848 O O . LEU A 1 114 ? 11.799 4.977 -16.301 1.00 79.19 114 LEU A O 1
ATOM 852 N N . TYR A 1 115 ? 12.415 4.776 -14.148 1.00 73.69 115 TYR A N 1
ATOM 853 C CA . TYR A 1 115 ? 12.742 6.190 -13.954 1.00 73.69 115 TYR A CA 1
ATOM 854 C C . TYR A 1 115 ? 14.218 6.474 -13.602 1.00 73.69 115 TYR A C 1
ATOM 856 O O . TYR A 1 115 ? 14.469 7.406 -12.832 1.00 73.69 115 TYR A O 1
ATOM 864 N N . PRO A 1 116 ? 15.218 5.755 -14.159 1.00 69.44 116 PRO A N 1
ATOM 865 C CA . PRO A 1 116 ? 16.612 5.918 -13.739 1.00 69.44 116 PRO A CA 1
ATOM 866 C C . PRO A 1 116 ? 17.146 7.338 -13.991 1.00 69.44 116 PRO A C 1
ATOM 868 O O . PRO A 1 116 ? 17.892 7.873 -13.167 1.00 69.44 116 PRO A O 1
ATOM 871 N N . ASP A 1 117 ? 16.718 7.981 -15.083 1.00 63.12 117 ASP A N 1
ATOM 872 C CA . ASP A 1 117 ? 17.126 9.348 -15.430 1.00 63.12 117 ASP A CA 1
ATOM 873 C C . ASP A 1 117 ? 16.500 10.391 -14.489 1.00 63.12 117 ASP A C 1
ATOM 875 O O . ASP A 1 117 ? 17.155 11.365 -14.128 1.00 63.12 117 ASP A O 1
ATOM 879 N N . LEU A 1 118 ? 15.278 10.159 -13.996 1.00 61.75 118 LEU A N 1
ATOM 880 C CA . LEU A 1 118 ? 14.627 11.044 -13.020 1.00 61.75 118 LEU A CA 1
ATOM 881 C C . LEU A 1 118 ? 15.181 10.844 -11.606 1.00 61.75 118 LEU A C 1
ATOM 883 O O . LEU A 1 118 ? 15.382 11.820 -10.884 1.00 61.75 118 LEU A O 1
ATOM 887 N N . ALA A 1 119 ? 15.477 9.600 -11.224 1.00 59.75 119 ALA A N 1
ATOM 888 C CA . ALA A 1 119 ? 16.087 9.272 -9.937 1.00 59.75 119 ALA A CA 1
ATOM 889 C C . ALA A 1 119 ? 17.499 9.876 -9.790 1.00 59.75 119 ALA A C 1
ATOM 891 O O . ALA A 1 119 ? 17.935 10.189 -8.683 1.00 59.75 119 ALA A O 1
ATOM 892 N N . SER A 1 120 ? 18.204 10.084 -10.906 1.00 60.44 120 SER A N 1
ATOM 893 C CA . SER A 1 120 ? 19.539 10.695 -10.952 1.00 60.44 120 SER A CA 1
ATOM 894 C C . SER A 1 120 ? 19.538 12.210 -11.226 1.00 60.44 120 SER A C 1
ATOM 896 O O . SER A 1 120 ? 20.607 12.816 -11.312 1.00 60.44 120 SER A O 1
ATOM 898 N N . GLY A 1 121 ? 18.361 12.849 -11.303 1.00 56.84 121 GLY A N 1
ATOM 899 C CA . GLY A 1 121 ? 18.219 14.297 -11.516 1.00 56.84 121 GLY A CA 1
ATOM 900 C C . GLY A 1 121 ? 18.442 14.762 -12.962 1.00 56.84 121 GLY A C 1
ATOM 901 O O . GLY A 1 121 ? 18.615 15.959 -13.201 1.00 56.84 121 GLY A O 1
ATOM 902 N N . GLY A 1 122 ? 18.457 13.835 -13.922 1.00 55.34 122 GLY A N 1
ATOM 903 C CA . GLY A 1 122 ? 18.472 14.113 -15.353 1.00 55.34 122 GLY A CA 1
ATOM 904 C C . GLY A 1 122 ? 17.078 14.457 -15.888 1.00 55.34 122 GLY A C 1
ATOM 905 O O . GLY A 1 122 ? 16.053 14.040 -15.352 1.00 55.34 122 GLY A O 1
ATOM 906 N N . ALA A 1 123 ? 17.026 15.244 -16.965 1.00 53.28 123 ALA A N 1
ATOM 907 C CA . ALA A 1 123 ? 15.784 15.444 -17.702 1.00 53.28 123 ALA A CA 1
ATOM 908 C C . ALA A 1 123 ? 15.422 14.131 -18.412 1.00 53.28 123 ALA A C 1
ATOM 910 O O . ALA A 1 123 ? 16.215 13.648 -19.218 1.00 53.28 123 ALA A O 1
ATOM 911 N N . ALA A 1 124 ? 14.250 13.567 -18.108 1.00 55.16 124 ALA A N 1
ATOM 912 C CA . ALA A 1 124 ? 13.713 12.435 -18.853 1.00 55.16 124 ALA A CA 1
ATOM 913 C C . ALA A 1 124 ? 13.491 12.867 -20.306 1.00 55.16 124 ALA A C 1
ATOM 915 O O . ALA A 1 124 ? 12.588 13.653 -20.596 1.00 55.16 124 ALA A O 1
ATOM 916 N N . ASP A 1 125 ? 14.331 12.378 -21.213 1.00 51.12 125 ASP A N 1
ATOM 917 C CA . ASP A 1 125 ? 14.005 12.392 -22.632 1.00 51.12 125 ASP A CA 1
ATOM 918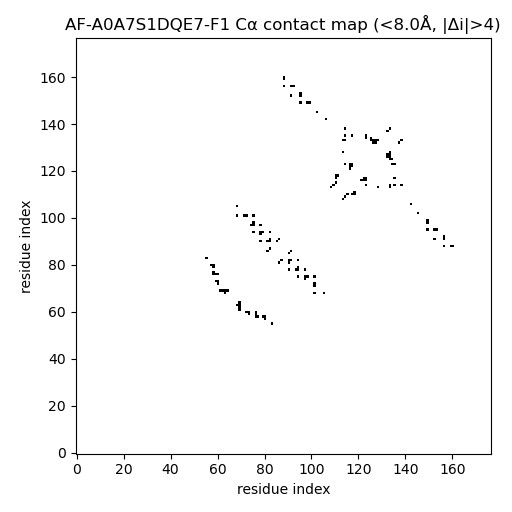 C C . ASP A 1 125 ? 12.861 11.382 -22.782 1.00 51.12 125 ASP A C 1
ATOM 920 O O . ASP A 1 125 ? 13.038 10.219 -22.423 1.00 51.12 125 ASP A O 1
ATOM 924 N N . GLY A 1 126 ? 11.662 11.848 -23.149 1.00 52.97 126 GLY A N 1
ATOM 925 C CA . GLY A 1 126 ? 10.385 11.117 -23.087 1.00 52.97 126 GLY A CA 1
ATOM 926 C C . GLY A 1 126 ? 10.332 9.877 -23.986 1.00 52.97 126 GLY A C 1
ATOM 927 O O . GLY A 1 126 ? 9.611 9.837 -24.983 1.00 52.97 126 GLY A O 1
ATOM 928 N N . GLY A 1 127 ? 11.132 8.867 -23.658 1.00 50.75 127 GLY A N 1
ATOM 929 C CA . GLY A 1 127 ? 11.287 7.625 -24.387 1.00 50.75 127 GLY A CA 1
ATOM 930 C C . GLY A 1 127 ? 10.326 6.562 -23.873 1.00 50.75 127 GLY A C 1
ATOM 931 O O . GLY A 1 127 ? 10.329 6.208 -22.696 1.00 50.75 127 GLY A O 1
ATOM 932 N N . MET A 1 128 ? 9.526 5.998 -24.778 1.00 51.12 128 MET A N 1
ATOM 933 C CA . MET A 1 128 ? 8.749 4.791 -24.502 1.00 51.12 128 MET A CA 1
ATOM 934 C C . MET A 1 128 ? 9.688 3.595 -24.287 1.00 51.12 128 MET A C 1
ATOM 936 O O . MET A 1 128 ? 10.158 2.987 -25.249 1.00 51.12 128 MET A O 1
ATOM 940 N N . CYS A 1 129 ? 9.911 3.199 -23.036 1.00 51.44 129 CYS A N 1
ATOM 941 C CA . CYS A 1 129 ? 10.475 1.891 -22.710 1.00 51.44 129 CYS A CA 1
ATOM 942 C C . CYS A 1 129 ? 9.336 0.868 -22.574 1.00 51.44 129 CYS A C 1
ATOM 944 O O . CYS A 1 129 ? 8.574 0.881 -21.612 1.00 51.44 129 CYS A O 1
ATOM 946 N N . GLY A 1 130 ? 9.200 -0.028 -23.557 1.00 51.09 130 GLY A N 1
ATOM 947 C CA . GLY A 1 130 ? 8.381 -1.242 -23.420 1.00 51.09 130 GLY A CA 1
ATOM 948 C C . GLY A 1 130 ? 6.858 -1.052 -23.355 1.00 51.09 130 GLY A C 1
ATOM 949 O O . GLY A 1 130 ? 6.169 -1.959 -22.903 1.00 51.09 130 GLY A O 1
ATOM 950 N N . GLY A 1 131 ? 6.318 0.086 -23.807 1.00 51.72 131 GLY A N 1
ATOM 951 C CA . GLY A 1 131 ? 4.870 0.356 -23.787 1.00 51.72 131 GLY A CA 1
ATOM 952 C C . GLY A 1 131 ? 4.354 0.969 -22.481 1.00 51.72 131 GLY A C 1
ATOM 953 O O . GLY A 1 131 ? 3.157 1.227 -22.367 1.00 51.72 131 GLY A O 1
ATOM 954 N N . PHE A 1 132 ? 5.244 1.252 -21.528 1.00 54.72 132 PHE A N 1
ATOM 955 C CA . PHE A 1 132 ? 4.945 2.059 -20.351 1.00 54.72 132 PHE A CA 1
ATOM 956 C C . PHE A 1 132 ? 5.287 3.520 -20.653 1.00 54.72 132 PHE A C 1
ATOM 958 O O . PHE A 1 132 ? 6.372 3.814 -21.164 1.00 54.72 132 PHE A O 1
ATOM 965 N N . ASN A 1 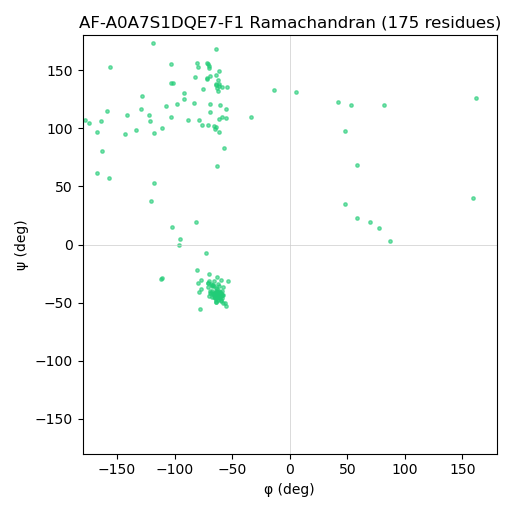133 ? 4.361 4.440 -20.374 1.00 57.25 133 ASN A N 1
ATOM 966 C CA . ASN A 1 133 ? 4.674 5.858 -20.474 1.00 57.25 133 ASN A CA 1
ATOM 967 C C . ASN A 1 133 ? 5.510 6.256 -19.250 1.00 57.25 133 ASN A C 1
ATOM 969 O O . ASN A 1 133 ? 4.973 6.394 -18.154 1.00 57.25 133 ASN A O 1
ATOM 973 N N . ALA A 1 134 ? 6.821 6.401 -19.445 1.00 60.19 134 ALA A N 1
ATOM 974 C CA . ALA A 1 134 ? 7.780 6.766 -18.406 1.00 60.19 134 ALA A CA 1
ATOM 975 C C . ALA A 1 134 ? 7.832 8.287 -18.137 1.00 60.19 134 ALA A C 1
ATOM 977 O O . ALA A 1 134 ? 8.805 8.789 -17.573 1.00 60.19 134 ALA A O 1
ATOM 978 N N . ASP A 1 135 ? 6.795 9.032 -18.535 1.00 64.88 135 ASP A N 1
ATOM 979 C CA . ASP A 1 135 ? 6.673 10.456 -18.241 1.00 64.88 135 ASP A CA 1
ATOM 980 C C . ASP A 1 135 ? 6.788 10.719 -16.732 1.00 64.88 135 ASP A C 1
ATOM 982 O O . ASP A 1 135 ? 6.137 10.072 -15.908 1.00 64.88 135 ASP A O 1
ATOM 986 N N . ALA A 1 136 ? 7.556 11.745 -16.358 1.00 64.62 136 ALA A N 1
ATOM 987 C CA . ALA A 1 136 ? 7.757 12.140 -14.961 1.00 64.62 136 ALA A CA 1
ATOM 988 C C . ALA A 1 136 ? 6.439 12.375 -14.197 1.00 64.62 136 ALA A C 1
ATOM 990 O O . ALA A 1 136 ? 6.341 12.079 -13.007 1.00 64.62 136 ALA A O 1
ATOM 991 N N . ASN A 1 137 ? 5.398 12.840 -14.895 1.00 75.44 137 ASN A N 1
ATOM 992 C CA . ASN A 1 137 ? 4.071 13.051 -14.319 1.00 75.44 137 ASN A CA 1
ATOM 993 C C . ASN A 1 137 ? 3.395 11.740 -13.884 1.00 75.44 137 ASN A C 1
ATOM 995 O O . ASN A 1 137 ? 2.654 11.744 -12.901 1.00 75.44 137 ASN A O 1
ATOM 999 N N . MET A 1 138 ? 3.667 10.621 -14.566 1.00 80.12 138 MET A N 1
ATOM 1000 C CA . MET A 1 138 ? 3.131 9.308 -14.194 1.00 80.12 138 MET A CA 1
ATOM 1001 C C . MET A 1 138 ? 3.766 8.800 -12.904 1.00 80.12 138 MET A C 1
ATOM 1003 O O . MET A 1 138 ? 3.042 8.382 -12.003 1.00 80.12 138 MET A O 1
ATOM 1007 N N . ARG A 1 139 ? 5.093 8.929 -12.765 1.00 85.75 139 ARG A N 1
ATOM 1008 C CA . ARG A 1 139 ? 5.797 8.629 -11.510 1.00 85.75 139 ARG A CA 1
ATOM 1009 C C . ARG A 1 139 ? 5.221 9.434 -10.350 1.00 85.75 139 ARG A C 1
ATOM 1011 O O . ARG A 1 139 ? 4.847 8.872 -9.326 1.00 85.75 139 ARG A O 1
ATOM 1018 N N . THR A 1 140 ? 5.134 10.755 -10.517 1.00 85.75 140 THR A N 1
ATOM 1019 C CA . THR A 1 140 ? 4.646 11.649 -9.462 1.00 85.75 140 THR A CA 1
ATOM 1020 C C . THR A 1 140 ? 3.207 11.331 -9.069 1.00 85.75 140 THR A C 1
ATOM 1022 O O . THR A 1 140 ? 2.919 11.282 -7.877 1.00 85.75 140 THR A O 1
ATOM 1025 N N . SER A 1 141 ? 2.312 11.090 -10.033 1.00 89.69 141 SER A N 1
ATOM 1026 C CA . SER A 1 141 ? 0.921 10.732 -9.728 1.00 89.69 141 SER A CA 1
ATOM 1027 C C . SER A 1 141 ? 0.822 9.395 -8.997 1.00 89.69 141 SER A C 1
ATOM 1029 O O . SER A 1 141 ? 0.096 9.300 -8.014 1.00 89.69 141 SER A O 1
ATOM 1031 N N . HIS A 1 142 ? 1.569 8.384 -9.443 1.00 91.44 142 HIS A N 1
ATOM 1032 C CA . HIS A 1 142 ? 1.542 7.050 -8.849 1.00 91.44 142 HIS A CA 1
ATOM 1033 C C . HIS A 1 142 ? 2.009 7.072 -7.382 1.00 91.44 142 HIS A C 1
ATOM 1035 O O . HIS A 1 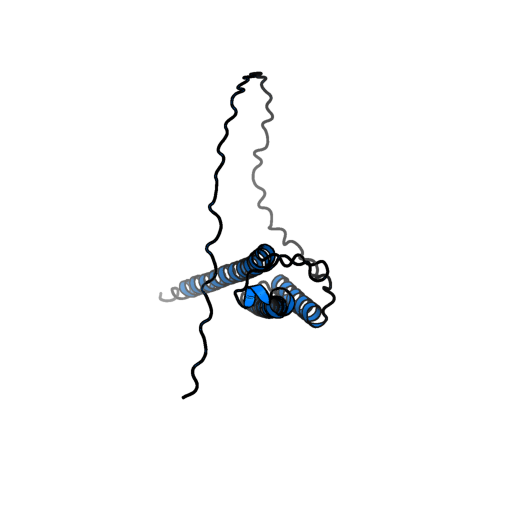142 ? 1.298 6.606 -6.495 1.00 91.44 142 HIS A O 1
ATOM 1041 N N . PHE A 1 143 ? 3.132 7.737 -7.094 1.00 93.44 143 PHE A N 1
ATOM 1042 C CA . PHE A 1 143 ? 3.682 7.814 -5.731 1.00 93.44 143 PHE A CA 1
ATOM 1043 C C . PHE A 1 143 ? 2.801 8.695 -4.824 1.00 93.44 143 PHE A C 1
ATOM 1045 O O . PHE A 1 143 ? 2.671 8.469 -3.617 1.00 93.44 143 PHE A O 1
ATOM 1052 N N . ALA A 1 144 ? 2.147 9.711 -5.401 1.00 94.75 144 ALA A N 1
ATOM 1053 C CA . ALA A 1 144 ? 1.170 10.519 -4.679 1.00 94.75 144 ALA A CA 1
ATOM 1054 C C . ALA A 1 144 ? -0.074 9.706 -4.285 1.00 94.75 144 ALA A C 1
ATOM 1056 O O . ALA A 1 144 ? -0.626 9.925 -3.205 1.00 94.75 144 ALA A O 1
ATOM 1057 N N . ASP A 1 145 ? -0.506 8.762 -5.123 1.00 95.81 145 ASP A N 1
ATOM 1058 C CA . ASP A 1 145 ? -1.616 7.869 -4.800 1.00 95.81 145 ASP A CA 1
ATOM 1059 C C . ASP A 1 145 ? -1.242 6.897 -3.668 1.00 95.81 145 ASP A C 1
ATOM 1061 O O . ASP A 1 145 ? -2.024 6.754 -2.723 1.00 95.81 145 ASP A O 1
ATOM 1065 N N . HIS A 1 146 ? -0.025 6.335 -3.676 1.00 97.31 146 HIS A N 1
ATOM 1066 C CA . HIS A 1 146 ? 0.504 5.538 -2.557 1.00 97.31 146 HIS A CA 1
ATOM 1067 C C . HIS A 1 146 ? 0.489 6.319 -1.242 1.00 97.31 146 HIS A C 1
ATOM 1069 O O . HIS A 1 146 ? -0.068 5.867 -0.236 1.00 97.31 146 HIS A O 1
ATOM 1075 N N . SER A 1 147 ? 1.029 7.541 -1.271 1.00 97.38 147 SER A N 1
ATOM 1076 C CA . SER A 1 147 ? 1.057 8.435 -0.111 1.00 97.38 147 SER A CA 1
ATOM 1077 C C . SER A 1 147 ? -0.351 8.716 0.420 1.00 97.38 147 SER A C 1
ATOM 1079 O O . SER A 1 147 ? -0.582 8.647 1.625 1.00 97.38 147 SER A O 1
ATOM 1081 N N . ARG A 1 148 ? -1.321 8.971 -0.471 1.00 98.12 148 ARG A N 1
ATOM 1082 C CA . ARG A 1 148 ? -2.715 9.237 -0.086 1.00 98.12 148 ARG A CA 1
ATOM 1083 C C . ARG A 1 148 ? -3.343 8.051 0.646 1.00 98.12 148 ARG A C 1
ATOM 1085 O O . ARG A 1 148 ? -4.020 8.256 1.653 1.00 98.12 148 ARG A O 1
ATOM 1092 N N . ILE A 1 149 ? -3.129 6.832 0.151 1.00 97.06 149 ILE A N 1
ATOM 1093 C CA . ILE A 1 149 ? -3.663 5.611 0.770 1.00 97.06 149 ILE A CA 1
ATOM 1094 C C . ILE A 1 149 ? -3.056 5.416 2.163 1.00 97.06 149 ILE A C 1
ATOM 1096 O O . ILE A 1 149 ? -3.797 5.212 3.126 1.00 97.06 149 ILE A O 1
ATOM 1100 N N . ILE A 1 150 ? -1.730 5.545 2.285 1.00 98.00 150 ILE A N 1
ATOM 1101 C CA . ILE A 1 150 ? -1.028 5.429 3.569 1.00 98.00 150 ILE A CA 1
ATOM 1102 C C . ILE A 1 150 ? -1.572 6.451 4.574 1.00 98.00 150 ILE A C 1
ATOM 1104 O O . ILE A 1 150 ? -1.958 6.067 5.679 1.00 98.00 150 ILE A O 1
ATOM 1108 N N . SER A 1 151 ? -1.663 7.728 4.190 1.00 98.00 151 SER A N 1
ATOM 1109 C CA . SER A 1 151 ? -2.158 8.781 5.082 1.00 98.00 151 SER A CA 1
ATOM 1110 C C . SER A 1 151 ? -3.594 8.524 5.541 1.00 98.00 151 SER A C 1
ATOM 1112 O O . SER A 1 151 ? -3.886 8.658 6.726 1.00 98.00 151 SER A O 1
ATOM 1114 N N . ALA A 1 152 ? -4.482 8.075 4.649 1.00 97.50 152 ALA A N 1
ATOM 1115 C CA . ALA A 1 152 ? -5.864 7.763 5.017 1.00 97.50 152 ALA A CA 1
ATOM 1116 C C . ALA A 1 152 ? -5.955 6.637 6.068 1.00 97.50 152 ALA A C 1
ATOM 1118 O O . ALA A 1 152 ? -6.755 6.707 7.007 1.00 97.50 152 ALA A O 1
ATOM 1119 N N . MET A 1 153 ? -5.120 5.602 5.942 1.00 97.81 153 MET A N 1
ATOM 1120 C CA . MET A 1 153 ? -5.059 4.509 6.917 1.00 97.81 153 MET A CA 1
ATOM 1121 C C . MET A 1 153 ? -4.474 4.970 8.260 1.00 97.81 153 MET A C 1
ATOM 1123 O O . MET A 1 153 ? -5.013 4.621 9.312 1.00 97.81 153 MET A O 1
ATOM 1127 N N . GLU A 1 154 ? -3.415 5.784 8.239 1.00 97.69 154 GLU A N 1
ATOM 1128 C CA . GLU A 1 154 ? -2.806 6.367 9.441 1.00 97.69 154 GLU A CA 1
ATOM 1129 C C . GLU A 1 154 ? -3.775 7.270 10.204 1.00 97.69 154 GLU A C 1
ATOM 1131 O O . GLU A 1 154 ? -3.904 7.149 11.424 1.00 97.69 154 GLU A O 1
ATOM 1136 N N . GLU A 1 155 ? -4.495 8.144 9.499 1.00 97.38 155 GLU A N 1
ATOM 1137 C CA . GLU A 1 155 ? -5.513 9.015 10.086 1.00 97.38 155 GLU A CA 1
ATOM 1138 C C . GLU A 1 155 ? -6.602 8.196 10.781 1.00 97.38 155 GLU A C 1
ATOM 1140 O O . GLU A 1 155 ? -6.960 8.470 11.934 1.00 97.38 155 GLU A O 1
ATOM 1145 N N . LYS A 1 156 ? -7.094 7.141 10.118 1.00 96.25 156 LYS A N 1
ATOM 1146 C CA . LYS A 1 156 ? -8.105 6.254 10.699 1.00 96.25 156 LYS A CA 1
ATOM 1147 C C . LYS A 1 156 ? -7.587 5.553 11.952 1.00 96.25 156 LYS A C 1
ATOM 1149 O O . LYS A 1 156 ? -8.300 5.467 12.953 1.00 96.25 156 LYS A O 1
ATOM 1154 N N . LEU A 1 157 ? -6.352 5.073 11.913 1.00 95.50 157 LEU A N 1
ATOM 1155 C CA . LEU A 1 157 ? -5.714 4.376 13.020 1.00 95.50 157 LEU A CA 1
ATOM 1156 C C . LEU A 1 157 ? -5.447 5.311 14.211 1.00 95.50 157 LEU A C 1
ATOM 1158 O O . LEU A 1 157 ? -5.710 4.940 15.357 1.00 95.50 157 LEU A O 1
ATOM 1162 N N . ALA A 1 158 ? -5.026 6.550 13.956 1.00 96.00 158 ALA A N 1
ATOM 1163 C CA . ALA A 1 158 ? -4.884 7.578 14.982 1.00 96.00 158 ALA A CA 1
ATOM 1164 C C . ALA A 1 158 ? -6.230 7.926 15.640 1.00 96.00 158 ALA A C 1
ATOM 1166 O O . ALA A 1 158 ? -6.299 8.070 16.862 1.00 96.00 158 ALA A O 1
ATOM 1167 N N . ALA A 1 159 ? -7.309 8.025 14.857 1.00 93.94 159 ALA A N 1
ATOM 1168 C CA . ALA A 1 159 ? -8.652 8.271 15.382 1.00 93.94 159 ALA A CA 1
ATOM 1169 C C . ALA A 1 159 ? -9.141 7.126 16.286 1.00 93.94 159 ALA A C 1
ATOM 1171 O O . ALA A 1 159 ? -9.664 7.384 17.369 1.00 93.94 159 ALA A O 1
ATOM 1172 N N . LEU A 1 160 ? -8.921 5.868 15.883 1.00 92.62 160 LEU A N 1
ATOM 1173 C CA . LEU A 1 160 ? -9.288 4.698 16.688 1.00 92.62 160 LEU A CA 1
ATOM 1174 C C . LEU A 1 160 ? -8.519 4.647 18.013 1.00 92.62 160 LEU A C 1
ATOM 1176 O O . LEU A 1 160 ? -9.116 4.378 19.051 1.00 92.62 160 LEU A O 1
ATOM 1180 N N . ARG A 1 161 ? -7.216 4.959 18.005 1.00 92.19 161 ARG A N 1
ATOM 1181 C CA . ARG A 1 161 ? -6.404 5.002 19.233 1.00 92.19 161 ARG A CA 1
ATOM 1182 C C . ARG A 1 161 ? -6.895 6.072 20.214 1.00 92.19 161 ARG A C 1
ATOM 1184 O O . ARG A 1 161 ? -7.059 5.771 21.390 1.00 92.19 161 ARG A O 1
ATOM 1191 N N . LYS A 1 162 ? -7.219 7.276 19.729 1.00 88.31 162 LYS A N 1
ATOM 1192 C CA . LYS A 1 162 ? -7.790 8.352 20.564 1.00 88.31 162 LYS A CA 1
ATOM 1193 C C . LYS A 1 162 ? -9.157 7.987 21.149 1.00 88.31 162 LYS A C 1
ATOM 1195 O O . LYS A 1 162 ? -9.434 8.325 22.294 1.00 88.31 162 LYS A O 1
ATOM 1200 N N . GLY A 1 163 ? -10.002 7.296 20.379 1.00 80.50 163 GLY A N 1
ATOM 1201 C CA . GLY A 1 163 ? -11.308 6.828 20.857 1.00 80.50 163 GLY A CA 1
ATOM 1202 C C . GLY A 1 163 ? -11.194 5.813 21.998 1.00 80.50 163 GLY A C 1
ATOM 1203 O O . GLY A 1 163 ? -11.927 5.907 22.974 1.00 80.50 163 GLY A O 1
ATOM 1204 N N . VAL A 1 164 ? -10.224 4.895 21.925 1.00 74.06 164 VAL A N 1
ATOM 1205 C CA . VAL A 1 164 ? -9.961 3.914 22.994 1.00 74.06 164 VAL A CA 1
ATOM 1206 C C . VAL A 1 164 ? -9.507 4.591 24.295 1.00 74.06 164 VAL A C 1
ATOM 1208 O O . VAL A 1 164 ? -9.898 4.164 25.379 1.00 74.06 164 VAL A O 1
ATOM 1211 N N . GLU A 1 165 ? -8.711 5.659 24.207 1.00 68.00 165 GLU A N 1
ATOM 1212 C CA . GLU A 1 165 ? -8.238 6.404 25.384 1.00 68.00 165 GLU A CA 1
ATOM 1213 C C . GLU A 1 165 ? -9.351 7.211 26.072 1.00 68.00 165 GLU A C 1
ATOM 1215 O O . GLU A 1 165 ? -9.349 7.327 27.298 1.00 68.00 165 GLU A O 1
ATOM 1220 N N . ALA A 1 166 ? -10.321 7.731 25.312 1.00 62.66 166 ALA A N 1
ATOM 1221 C CA . ALA A 1 166 ? -11.466 8.456 25.865 1.00 62.66 166 ALA A CA 1
ATOM 1222 C C . ALA A 1 166 ? -12.400 7.536 26.677 1.00 62.66 166 ALA A C 1
ATOM 1224 O O . ALA A 1 166 ? -12.752 7.866 27.808 1.00 62.66 166 ALA A O 1
ATOM 1225 N N . GLU A 1 167 ? -12.719 6.349 26.150 1.00 60.50 167 GLU A N 1
ATOM 1226 C CA . GLU A 1 167 ? -13.578 5.355 26.819 1.00 60.50 167 GLU A CA 1
ATOM 1227 C C . GLU A 1 167 ? -12.918 4.761 28.079 1.00 60.50 167 GLU A C 1
ATOM 1229 O O . GLU A 1 167 ? -13.576 4.504 29.088 1.00 60.50 167 GLU A O 1
ATOM 1234 N N . ALA A 1 168 ? -11.592 4.579 28.067 1.00 61.25 168 ALA A N 1
ATOM 1235 C CA . ALA A 1 168 ? -10.852 4.093 29.233 1.00 61.25 168 ALA A CA 1
ATOM 1236 C C . ALA A 1 168 ? -10.778 5.126 30.380 1.00 61.25 168 ALA A C 1
ATOM 1238 O O . ALA A 1 168 ? -10.627 4.742 31.542 1.00 61.25 168 ALA A O 1
ATOM 1239 N N . GLY A 1 169 ? -10.889 6.424 30.074 1.00 56.88 169 GLY A N 1
ATOM 1240 C CA . GLY A 1 169 ? -10.856 7.509 31.058 1.00 56.88 169 GLY A CA 1
ATOM 1241 C C . GLY A 1 169 ? -12.155 7.687 31.855 1.00 56.88 169 GLY A C 1
ATOM 1242 O O . GLY A 1 169 ? -12.096 8.061 33.027 1.00 56.88 169 GLY A O 1
ATOM 1243 N N . GLU A 1 170 ? -13.318 7.379 31.271 1.00 54.47 170 GLU A N 1
ATOM 1244 C CA . GLU A 1 170 ? -14.621 7.520 31.950 1.00 54.47 170 GLU A CA 1
ATOM 1245 C C . GLU A 1 170 ? -14.960 6.353 32.894 1.00 54.47 170 GLU A C 1
ATOM 1247 O O . GLU A 1 170 ? -15.710 6.529 33.853 1.00 54.47 170 GLU A O 1
ATOM 1252 N N . ALA A 1 171 ? -14.353 5.175 32.720 1.00 58.00 171 ALA A N 1
ATOM 1253 C CA . ALA A 1 171 ? -14.601 4.021 33.591 1.00 58.00 171 ALA A CA 1
ATOM 1254 C C . ALA A 1 171 ? -13.984 4.142 35.006 1.00 58.00 171 ALA A C 1
ATOM 1256 O O . ALA A 1 171 ? -14.237 3.301 35.869 1.00 58.00 171 ALA A O 1
ATOM 1257 N N . SER A 1 172 ? -13.169 5.171 35.273 1.00 59.31 172 SER A N 1
ATOM 1258 C CA . SER A 1 172 ? -12.385 5.289 36.513 1.00 59.31 172 SER A CA 1
ATOM 1259 C C . SER A 1 172 ? -13.031 6.143 37.622 1.00 59.31 172 SER A C 1
ATOM 1261 O O . SER A 1 172 ? -12.442 6.265 38.699 1.00 59.31 172 SER A O 1
ATOM 1263 N N . CYS A 1 173 ? -14.219 6.728 37.428 1.00 50.31 173 CYS A N 1
ATOM 1264 C CA . CYS A 1 173 ? -14.843 7.643 38.400 1.00 50.31 173 CYS A CA 1
ATOM 1265 C C . CYS A 1 173 ? -16.187 7.134 38.958 1.00 50.31 173 CYS A C 1
ATOM 1267 O O . CYS A 1 173 ? -17.189 7.838 38.933 1.00 50.31 173 CYS A O 1
ATOM 1269 N N . GLY A 1 174 ? -16.239 5.913 39.497 1.00 56.94 174 GLY A N 1
ATOM 1270 C CA . GLY A 1 174 ? -17.514 5.370 39.977 1.00 56.94 174 GLY A CA 1
ATOM 1271 C C . GLY A 1 174 ? -17.425 4.274 41.026 1.00 56.94 174 GLY A C 1
ATOM 1272 O O . GLY A 1 174 ? -17.959 3.197 40.799 1.00 56.94 174 GLY A O 1
ATOM 1273 N N . SER A 1 175 ? -16.782 4.517 42.172 1.00 55.16 175 SER A N 1
ATOM 1274 C CA . SER A 1 175 ? -17.087 3.807 43.431 1.00 55.16 175 SER A CA 1
ATOM 1275 C C . SER A 1 175 ? -16.425 4.504 44.617 1.00 55.16 175 SER A C 1
ATOM 1277 O O . SER A 1 175 ? -15.249 4.303 44.905 1.00 55.16 175 SER A O 1
ATOM 1279 N N . GLY A 1 176 ? -17.198 5.338 45.302 1.00 52.47 176 GLY A N 1
ATOM 1280 C CA . GLY A 1 176 ? -16.806 5.995 46.545 1.00 52.47 176 GLY A CA 1
ATOM 1281 C C . GLY A 1 176 ? -18.024 6.628 47.203 1.00 52.47 176 GLY A C 1
ATOM 1282 O O . GLY A 1 176 ? -18.098 7.850 47.292 1.00 52.47 176 GLY A O 1
ATOM 1283 N N . GLY A 1 177 ? -19.004 5.791 47.553 1.00 45.56 177 GLY A N 1
ATOM 1284 C CA . GLY A 1 177 ? -20.138 6.137 48.413 1.00 45.56 177 GLY A CA 1
ATOM 1285 C C . GLY A 1 177 ? -19.998 5.449 49.759 1.00 45.56 177 GLY A C 1
ATOM 1286 O O . GLY A 1 177 ? -19.546 4.281 49.752 1.00 45.56 177 GLY A O 1
#

Organism: Hemiselmis andersenii (NCBI:txid464988)

InterPro domains:
  IPR012312 Hemerythrin-like [PF01814] (67-166)
  IPR035938 Hemerythrin-like superfamily [G3DSA:1.20.120.50] (60-165)
  IPR035938 Hemerythrin-like superfamily [SSF47188] (64-119)